Protein AF-A0A811RMN5-F1 (afdb_monomer_lite)

Radius of gyration: 20.9 Å; chains: 1; bounding box: 52×37×65 Å

Structure (mmCIF, N/CA/C/O backbone):
data_AF-A0A811RMN5-F1
#
_entry.id   AF-A0A811RMN5-F1
#
loop_
_atom_site.group_PDB
_atom_site.id
_atom_site.type_symbol
_atom_site.label_atom_id
_atom_site.label_alt_id
_atom_site.label_comp_id
_atom_site.label_asym_id
_atom_site.label_entity_id
_atom_site.label_seq_id
_atom_site.pdbx_PDB_ins_code
_atom_site.Cartn_x
_atom_site.Cartn_y
_atom_site.Cartn_z
_atom_site.occupancy
_atom_site.B_iso_or_equiv
_atom_site.auth_seq_id
_atom_site.auth_comp_id
_atom_site.auth_asym_id
_atom_site.auth_atom_id
_atom_site.pdbx_PDB_model_num
ATOM 1 N N . MET A 1 1 ? 1.182 11.505 -13.187 1.00 44.19 1 MET A N 1
ATOM 2 C CA . MET A 1 1 ? 0.156 12.149 -12.333 1.00 44.19 1 MET A CA 1
ATOM 3 C C . MET A 1 1 ? -0.567 11.062 -11.560 1.00 44.19 1 MET A C 1
ATOM 5 O O . MET A 1 1 ? -1.198 10.222 -12.184 1.00 44.19 1 MET A O 1
ATOM 9 N N . VAL A 1 2 ? -0.453 11.027 -10.230 1.00 55.88 2 VAL A N 1
ATOM 10 C CA . VAL A 1 2 ? -1.200 10.049 -9.422 1.00 55.88 2 VAL A CA 1
ATOM 11 C C . VAL A 1 2 ? -2.627 10.561 -9.260 1.00 55.88 2 VAL A C 1
ATOM 13 O O . VAL A 1 2 ? -2.905 11.341 -8.349 1.00 55.88 2 VAL A O 1
ATOM 16 N N . ALA A 1 3 ? -3.512 10.153 -10.167 1.00 63.38 3 ALA A N 1
ATOM 17 C CA . ALA A 1 3 ? -4.933 10.449 -10.067 1.00 63.38 3 ALA A CA 1
ATOM 18 C C . ALA A 1 3 ? -5.522 9.758 -8.826 1.00 63.38 3 ALA A C 1
ATOM 20 O O . ALA A 1 3 ? -5.304 8.564 -8.609 1.00 63.38 3 ALA A O 1
ATOM 21 N N . ASN A 1 4 ? -6.273 10.507 -8.015 1.00 73.88 4 ASN A N 1
ATOM 22 C CA . ASN A 1 4 ? -7.037 9.940 -6.897 1.00 73.88 4 ASN A CA 1
ATOM 23 C C . ASN A 1 4 ? -8.258 9.147 -7.384 1.00 73.88 4 ASN A C 1
ATOM 25 O O . ASN A 1 4 ? -8.820 8.368 -6.623 1.00 73.88 4 ASN A O 1
ATOM 29 N N . THR A 1 5 ? -8.608 9.288 -8.665 1.00 85.25 5 THR A N 1
ATOM 30 C CA . THR A 1 5 ? -9.751 8.633 -9.295 1.00 85.25 5 THR A CA 1
ATOM 31 C C . THR A 1 5 ? -9.283 7.696 -10.403 1.00 85.25 5 THR A C 1
ATOM 33 O O . THR A 1 5 ? -8.525 8.093 -11.289 1.00 85.25 5 THR A O 1
ATOM 36 N N . LYS A 1 6 ? -9.760 6.451 -10.383 1.00 90.06 6 LYS A N 1
ATOM 37 C CA . LYS A 1 6 ? -9.547 5.435 -11.427 1.00 90.06 6 LYS A CA 1
ATOM 38 C C . LYS A 1 6 ? -10.886 4.809 -11.818 1.00 90.06 6 LYS A C 1
ATOM 40 O O . LYS A 1 6 ? -11.880 4.965 -11.118 1.00 90.06 6 LYS A O 1
ATOM 45 N N . ARG A 1 7 ? -10.952 4.113 -12.955 1.00 92.75 7 ARG A N 1
ATOM 46 C CA . ARG A 1 7 ? -12.179 3.423 -13.396 1.00 92.75 7 ARG A CA 1
ATOM 47 C C . ARG A 1 7 ? -12.206 1.989 -12.875 1.00 92.75 7 ARG A C 1
ATOM 49 O O . ARG A 1 7 ? -11.187 1.310 -12.921 1.00 92.75 7 ARG A O 1
ATOM 56 N N . CYS A 1 8 ? -13.377 1.515 -12.451 1.00 94.06 8 CYS A N 1
ATOM 57 C CA . CYS A 1 8 ? -13.587 0.103 -12.130 1.00 94.06 8 CYS A CA 1
ATOM 58 C C . CYS A 1 8 ? -13.235 -0.782 -13.344 1.00 94.06 8 CYS A C 1
ATOM 60 O O . CYS A 1 8 ? -13.737 -0.498 -14.439 1.00 94.06 8 CYS A O 1
ATOM 62 N N . PRO A 1 9 ? -12.461 -1.870 -13.181 1.00 94.44 9 PRO A N 1
ATOM 63 C CA . PRO A 1 9 ? -12.125 -2.761 -14.293 1.00 94.44 9 PRO A CA 1
ATOM 64 C C . PRO A 1 9 ? -13.352 -3.483 -14.872 1.00 94.44 9 PRO A C 1
ATOM 66 O O . PRO A 1 9 ? -13.395 -3.736 -16.072 1.00 94.44 9 PRO A O 1
ATOM 69 N N . LYS A 1 10 ? -14.387 -3.734 -14.053 1.00 95.25 10 LYS A N 1
ATOM 70 C CA . LYS A 1 10 ? -15.620 -4.426 -14.469 1.00 95.25 10 LYS A CA 1
ATOM 71 C C . LYS A 1 10 ? -16.660 -3.497 -15.107 1.00 95.25 10 LYS A C 1
ATOM 73 O O . LYS A 1 10 ? -17.127 -3.767 -16.204 1.00 95.25 10 LYS A O 1
ATOM 78 N N . CYS A 1 11 ? -17.044 -2.410 -14.430 1.00 95.94 11 CYS A N 1
ATOM 79 C CA . CYS A 1 11 ? -18.160 -1.550 -14.867 1.00 95.94 11 CYS A CA 1
ATOM 80 C C . CYS A 1 11 ? -17.744 -0.158 -15.368 1.00 95.94 11 CYS A C 1
ATOM 82 O O . CYS A 1 11 ? -18.603 0.653 -15.698 1.00 95.94 11 CYS A O 1
ATOM 84 N N . ARG A 1 12 ? -16.441 0.158 -15.383 1.00 94.88 12 ARG A N 1
ATOM 85 C CA . ARG A 1 12 ? -15.859 1.439 -15.843 1.00 94.88 12 ARG A CA 1
ATOM 86 C C . ARG A 1 12 ? -16.308 2.709 -15.101 1.00 94.88 12 ARG A C 1
ATOM 88 O O . ARG A 1 12 ? -15.838 3.800 -15.450 1.00 94.88 12 ARG A O 1
ATOM 95 N N . ARG A 1 13 ? -17.140 2.588 -14.058 1.00 93.94 13 ARG A N 1
ATOM 96 C CA . ARG A 1 13 ? -17.531 3.694 -13.167 1.00 93.94 13 ARG A CA 1
ATOM 97 C C . ARG A 1 13 ? -16.284 4.308 -12.507 1.00 93.94 13 ARG A C 1
ATOM 99 O O . ARG A 1 13 ? -15.399 3.544 -12.112 1.00 93.94 13 ARG A O 1
ATOM 106 N N . PRO A 1 14 ? -16.185 5.646 -12.396 1.00 92.38 14 PRO A N 1
ATOM 107 C CA . PRO A 1 14 ? -15.109 6.282 -11.644 1.00 92.38 14 PRO A CA 1
ATOM 108 C C . PRO A 1 14 ? -15.198 5.917 -10.155 1.00 92.38 14 PRO A C 1
ATOM 110 O O . PRO A 1 14 ? -16.284 5.899 -9.576 1.00 92.38 14 PRO A O 1
ATOM 113 N N . ILE A 1 15 ? -14.049 5.612 -9.561 1.00 91.44 15 ILE A N 1
ATOM 114 C CA . ILE A 1 15 ? -13.845 5.265 -8.155 1.00 91.44 15 ILE A CA 1
ATOM 115 C C . ILE A 1 15 ? -12.710 6.141 -7.638 1.00 91.44 15 ILE A C 1
ATOM 117 O O . ILE A 1 15 ? -11.639 6.176 -8.244 1.00 91.44 15 ILE A O 1
ATOM 121 N N . GLU A 1 16 ? -12.942 6.821 -6.522 1.00 89.56 16 GLU A N 1
ATOM 122 C CA . GLU A 1 16 ? -11.918 7.558 -5.788 1.00 89.56 16 GLU A CA 1
ATOM 123 C C . GLU A 1 16 ? -11.284 6.670 -4.708 1.00 89.56 16 GLU A C 1
ATOM 125 O O . GLU A 1 16 ? -11.980 5.889 -4.050 1.00 89.56 16 GLU A O 1
ATOM 130 N N . LYS A 1 17 ? -9.963 6.764 -4.522 1.00 85.50 17 LYS A N 1
ATOM 131 C CA . LYS A 1 17 ? -9.272 6.058 -3.437 1.00 85.50 17 LYS A CA 1
ATOM 132 C C . LYS A 1 17 ? -9.417 6.835 -2.128 1.00 85.50 17 LYS A C 1
ATOM 134 O O . LYS A 1 17 ? -8.599 7.697 -1.827 1.00 85.50 17 LYS A O 1
ATOM 139 N N . ASN A 1 18 ? -10.418 6.462 -1.336 1.00 82.00 18 ASN A N 1
ATOM 140 C CA . ASN A 1 18 ? -10.678 7.045 -0.010 1.00 82.00 18 ASN A CA 1
ATOM 141 C C . ASN A 1 18 ? -10.101 6.215 1.149 1.00 82.00 18 ASN A C 1
ATOM 143 O O . ASN A 1 18 ? -10.199 6.603 2.314 1.00 82.00 18 ASN A O 1
ATOM 147 N N . HIS A 1 19 ? -9.498 5.076 0.817 1.00 83.19 19 HIS A N 1
ATOM 148 C CA . HIS A 1 19 ? -8.985 4.085 1.752 1.00 83.19 19 HIS A CA 1
ATOM 149 C C . HIS A 1 19 ? -7.465 3.979 1.688 1.00 83.19 19 HIS A C 1
ATOM 151 O O . HIS A 1 19 ? -6.837 4.297 0.670 1.00 83.19 19 HIS A O 1
ATOM 157 N N . GLY A 1 20 ? -6.866 3.546 2.794 1.00 84.50 20 GLY A N 1
ATOM 158 C CA . GLY A 1 20 ? -5.432 3.313 2.876 1.00 84.50 20 GLY A CA 1
ATOM 159 C C . GLY A 1 20 ? -5.037 2.026 2.152 1.00 84.50 20 GLY A C 1
ATOM 160 O O . GLY A 1 20 ? -4.028 2.009 1.431 1.00 84.50 20 GLY A O 1
ATOM 161 N N . CYS A 1 21 ? -5.835 0.970 2.307 1.00 89.81 21 CYS A N 1
ATOM 162 C CA . CYS A 1 21 ? -5.626 -0.336 1.690 1.00 89.81 21 CYS A CA 1
ATOM 163 C C . CYS A 1 21 ? -5.698 -0.263 0.152 1.00 89.81 21 CYS A C 1
ATOM 165 O O . CYS A 1 21 ? -6.365 0.599 -0.428 1.00 89.81 21 CYS A O 1
ATOM 167 N N . ASN A 1 22 ? -4.973 -1.148 -0.539 1.00 91.06 22 ASN A N 1
ATOM 168 C CA . ASN A 1 22 ? -5.111 -1.298 -1.990 1.00 91.06 22 ASN A CA 1
ATOM 169 C C . ASN A 1 22 ? -6.255 -2.249 -2.391 1.00 91.06 22 ASN A C 1
ATOM 171 O O . ASN A 1 22 ? -6.585 -2.300 -3.577 1.00 91.06 22 ASN A O 1
ATOM 175 N N . HIS A 1 23 ? -6.882 -2.948 -1.440 1.00 92.06 23 HIS A N 1
ATOM 176 C CA . HIS A 1 23 ? -8.125 -3.698 -1.644 1.00 92.06 23 HIS A CA 1
ATOM 177 C C . HIS A 1 23 ? -9.290 -2.728 -1.824 1.00 92.06 23 HIS A C 1
ATOM 179 O O . HIS A 1 23 ? -9.664 -2.006 -0.903 1.00 92.06 23 HIS A O 1
ATOM 185 N N . MET A 1 24 ? -9.859 -2.690 -3.025 1.00 92.12 24 MET A N 1
ATOM 186 C CA . MET A 1 24 ? -10.957 -1.789 -3.359 1.00 92.12 24 MET A CA 1
ATOM 187 C C . MET A 1 24 ? -12.194 -2.580 -3.756 1.00 92.12 24 MET A C 1
ATOM 189 O O . MET A 1 24 ? -12.120 -3.481 -4.589 1.00 92.12 24 MET A O 1
ATOM 193 N N . THR A 1 25 ? -13.349 -2.175 -3.235 1.00 92.38 25 THR A N 1
ATOM 194 C CA . THR A 1 25 ? -14.653 -2.729 -3.612 1.00 92.38 25 THR A CA 1
ATOM 195 C C . THR A 1 25 ? -15.449 -1.680 -4.375 1.00 92.38 25 THR A C 1
ATOM 197 O O . THR A 1 25 ? -15.706 -0.584 -3.881 1.00 92.38 25 THR A O 1
ATOM 200 N N . CYS A 1 26 ? -15.858 -1.996 -5.604 1.00 93.75 26 CYS A N 1
ATOM 201 C CA . CYS A 1 26 ? -16.727 -1.117 -6.378 1.00 93.75 26 CYS A CA 1
ATOM 202 C C . CYS A 1 26 ? -18.110 -1.017 -5.721 1.00 93.75 26 CYS A C 1
ATOM 204 O O . CYS A 1 26 ? -18.700 -2.028 -5.348 1.00 93.75 26 CYS A O 1
ATOM 206 N N . GLY A 1 27 ? -18.680 0.188 -5.670 1.00 91.19 27 GLY A N 1
ATOM 207 C CA . GLY A 1 27 ? -20.022 0.405 -5.130 1.00 91.19 27 GLY A CA 1
ATOM 208 C C . GLY A 1 27 ? -21.121 -0.398 -5.843 1.00 91.19 27 GLY A C 1
ATOM 209 O O . GLY A 1 27 ? -20.958 -0.866 -6.980 1.00 91.19 27 GLY A O 1
ATOM 210 N N . ALA A 1 28 ? -22.264 -0.545 -5.167 1.00 91.00 28 ALA A N 1
ATOM 211 C CA . ALA A 1 28 ? -23.450 -1.181 -5.731 1.00 91.00 28 ALA A CA 1
ATOM 212 C C . ALA A 1 28 ? -23.906 -0.470 -7.028 1.00 91.00 28 ALA A C 1
ATOM 214 O O . ALA A 1 28 ? -23.754 0.751 -7.152 1.00 91.00 28 ALA A O 1
ATOM 215 N N . PRO A 1 29 ? -24.437 -1.216 -8.014 1.00 94.56 29 PRO A N 1
ATOM 216 C CA . PRO A 1 29 ? -24.717 -2.660 -7.993 1.00 94.56 29 PRO A CA 1
ATOM 217 C C . PRO A 1 29 ? -23.515 -3.566 -8.343 1.00 94.56 29 PRO A C 1
ATOM 219 O O . PRO A 1 29 ? -23.651 -4.781 -8.318 1.00 94.56 29 PRO A O 1
ATOM 222 N N . CYS A 1 30 ? -22.337 -3.016 -8.661 1.00 95.19 30 CYS A N 1
ATOM 223 C CA . CYS A 1 30 ? -21.219 -3.787 -9.222 1.00 95.19 30 CYS A CA 1
ATOM 224 C C . CYS A 1 30 ? -20.540 -4.731 -8.214 1.00 95.19 30 CYS A C 1
ATOM 226 O O . CYS A 1 30 ? -20.282 -5.886 -8.554 1.00 95.19 30 CYS A O 1
ATOM 228 N N . ARG A 1 31 ? -20.221 -4.238 -7.005 1.00 93.62 31 ARG A N 1
ATOM 229 C CA . ARG A 1 31 ? -19.582 -4.991 -5.898 1.00 93.62 31 ARG A CA 1
ATOM 230 C C . ARG A 1 31 ? -18.282 -5.734 -6.246 1.00 93.62 31 ARG A C 1
ATOM 232 O O . ARG A 1 31 ? -17.827 -6.573 -5.479 1.00 93.62 31 ARG A O 1
ATOM 239 N N . HIS A 1 32 ? -17.666 -5.443 -7.391 1.00 94.62 32 HIS A N 1
ATOM 240 C CA . HIS A 1 32 ? -16.424 -6.089 -7.802 1.00 94.62 32 HIS A CA 1
ATOM 241 C C . HIS A 1 32 ? -15.255 -5.630 -6.932 1.00 94.62 32 HIS A C 1
ATOM 243 O O . HIS A 1 32 ? -15.038 -4.424 -6.794 1.00 94.62 32 HIS A O 1
ATOM 249 N N . GLN A 1 33 ? -14.512 -6.590 -6.389 1.00 93.81 33 GLN A N 1
ATOM 250 C CA . GLN A 1 33 ? -13.332 -6.351 -5.569 1.00 93.81 33 GLN A CA 1
ATOM 251 C C . GLN A 1 33 ? -12.062 -6.516 -6.402 1.00 93.81 33 GLN A C 1
ATOM 253 O O . GLN A 1 33 ? -11.917 -7.512 -7.115 1.00 93.81 33 GLN A O 1
ATOM 258 N N . PHE A 1 34 ? -11.154 -5.549 -6.322 1.00 93.00 34 PHE A N 1
ATOM 259 C CA . PHE A 1 34 ? -9.945 -5.506 -7.138 1.00 93.00 34 PHE A CA 1
ATOM 260 C C . PHE A 1 34 ? -8.803 -4.774 -6.427 1.00 93.00 34 PHE A C 1
ATOM 262 O O . PHE A 1 34 ? -9.019 -4.027 -5.471 1.00 93.00 34 PHE A O 1
ATOM 269 N N . CYS A 1 35 ? -7.581 -4.962 -6.919 1.00 91.38 35 CYS A N 1
ATOM 270 C CA . CYS A 1 35 ? -6.412 -4.234 -6.436 1.00 91.38 35 CYS A CA 1
ATOM 271 C C . CYS A 1 35 ? -6.282 -2.856 -7.107 1.00 91.38 35 CYS A C 1
ATOM 273 O O . CYS A 1 35 ? -6.272 -2.744 -8.332 1.00 91.38 35 CYS A O 1
ATOM 275 N N . TRP A 1 36 ? -6.104 -1.789 -6.326 1.00 91.00 36 TRP A N 1
ATOM 276 C CA . TRP A 1 36 ? -5.965 -0.416 -6.833 1.00 91.00 36 TRP A CA 1
ATOM 277 C C . TRP A 1 36 ? -4.744 -0.192 -7.745 1.00 91.00 36 TRP A C 1
ATOM 279 O O . TRP A 1 36 ? -4.716 0.763 -8.534 1.00 91.00 36 TRP A O 1
ATOM 289 N N . LEU A 1 37 ? -3.713 -1.030 -7.620 1.00 88.19 37 LEU A N 1
ATOM 290 C CA . LEU A 1 37 ? -2.472 -0.899 -8.381 1.00 88.19 37 LEU A CA 1
ATOM 291 C C . LEU A 1 37 ? -2.543 -1.625 -9.727 1.00 88.19 37 LEU A C 1
ATOM 293 O O . LEU A 1 37 ? -2.317 -0.985 -10.750 1.00 88.19 37 LEU A O 1
ATOM 297 N N . CYS A 1 38 ? -2.863 -2.923 -9.737 1.00 87.75 38 CYS A N 1
ATOM 298 C CA . CYS A 1 38 ? -2.862 -3.735 -10.961 1.00 87.75 38 CYS A CA 1
ATOM 299 C C . CYS A 1 38 ? -4.243 -3.939 -11.599 1.00 87.75 38 CYS A C 1
ATOM 301 O O . CYS A 1 38 ? -4.307 -4.368 -12.742 1.00 87.75 38 CYS A O 1
ATOM 303 N N . PHE A 1 39 ? -5.331 -3.601 -10.901 1.00 90.75 39 PHE A N 1
ATOM 304 C CA . PHE A 1 39 ? -6.720 -3.841 -11.315 1.00 90.75 39 PHE A CA 1
ATOM 305 C C . PHE A 1 39 ? -7.156 -5.307 -11.411 1.00 90.75 39 PHE A C 1
ATOM 307 O O . PHE A 1 39 ? -8.284 -5.568 -11.836 1.00 90.75 39 PHE A O 1
ATOM 314 N N . ASP A 1 40 ? -6.325 -6.247 -10.965 1.00 91.25 40 ASP A N 1
ATOM 315 C CA . ASP A 1 40 ? -6.704 -7.656 -10.918 1.00 91.25 40 ASP A CA 1
ATOM 316 C C . ASP A 1 40 ? -7.777 -7.915 -9.846 1.00 91.25 40 ASP A C 1
ATOM 318 O O . ASP A 1 40 ? -7.818 -7.203 -8.830 1.00 91.25 40 ASP A O 1
ATOM 322 N N . PRO A 1 41 ? -8.633 -8.939 -10.038 1.00 92.56 41 PRO A N 1
ATOM 323 C CA . PRO A 1 41 ? -9.599 -9.374 -9.033 1.00 92.56 41 PRO A CA 1
ATOM 324 C C . PRO A 1 41 ? -8.933 -9.719 -7.696 1.00 92.56 41 PRO A C 1
ATOM 326 O O . PRO A 1 41 ? -7.875 -10.346 -7.669 1.00 92.56 41 PRO A O 1
ATOM 329 N N . TRP A 1 42 ? -9.575 -9.352 -6.582 1.00 90.31 42 TRP A N 1
ATOM 330 C CA . TRP A 1 42 ? -8.978 -9.519 -5.250 1.00 90.31 42 TRP A C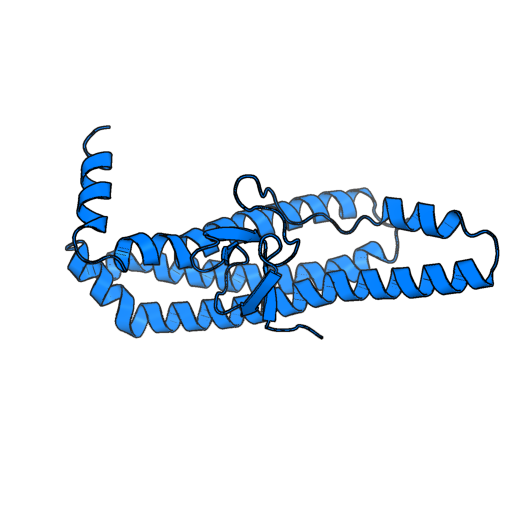A 1
ATOM 331 C C . TRP A 1 42 ? -8.969 -10.967 -4.725 1.00 90.31 42 TRP A C 1
ATOM 333 O O . TRP A 1 42 ? -8.033 -11.351 -4.034 1.00 90.31 42 TRP A O 1
ATOM 343 N N . ASP A 1 43 ? -9.965 -11.780 -5.091 1.00 85.00 43 ASP A N 1
ATOM 344 C CA . ASP A 1 43 ? -10.240 -13.120 -4.527 1.00 85.00 43 ASP A CA 1
ATOM 345 C C . ASP A 1 43 ? -9.032 -14.085 -4.550 1.00 85.00 43 ASP A C 1
ATOM 347 O O . ASP A 1 43 ? -8.848 -14.900 -3.656 1.00 85.00 43 ASP A O 1
ATOM 351 N N . ASN A 1 44 ? -8.147 -13.941 -5.543 1.00 81.25 44 ASN A N 1
ATOM 352 C CA . ASN A 1 44 ? -6.906 -14.714 -5.671 1.00 81.25 44 ASN A CA 1
ATOM 353 C C . ASN A 1 44 ? -5.668 -13.819 -5.832 1.00 81.25 44 ASN A C 1
ATOM 355 O O . ASN A 1 44 ? -4.656 -14.227 -6.410 1.00 81.25 44 ASN A O 1
ATOM 359 N N . HIS A 1 45 ? -5.739 -12.578 -5.349 1.00 83.38 45 HIS A N 1
ATOM 360 C CA . HIS A 1 45 ? -4.651 -11.627 -5.496 1.00 83.38 45 HIS A CA 1
ATOM 361 C C . HIS A 1 45 ? -3.482 -12.000 -4.577 1.00 83.38 45 HIS A C 1
ATOM 363 O O . HIS A 1 45 ? -3.516 -11.795 -3.367 1.00 83.38 45 HIS A O 1
ATOM 369 N N . ARG A 1 46 ? -2.415 -12.557 -5.160 1.00 76.44 46 ARG A N 1
ATOM 370 C CA . ARG A 1 46 ? -1.192 -12.932 -4.422 1.00 76.44 46 ARG A CA 1
ATOM 371 C C . ARG A 1 46 ? -0.177 -11.793 -4.302 1.00 76.44 46 ARG A C 1
ATOM 373 O O . ARG A 1 46 ? 0.818 -11.945 -3.602 1.00 76.44 46 ARG A O 1
ATOM 380 N N . GLY A 1 47 ? -0.437 -10.671 -4.964 1.00 76.75 47 GLY A N 1
ATOM 381 C CA . GLY A 1 47 ? 0.449 -9.519 -5.060 1.00 76.75 47 GLY A CA 1
ATOM 382 C C . GLY A 1 47 ? 0.335 -8.874 -6.437 1.00 76.75 47 GLY A C 1
ATOM 383 O O . GLY A 1 47 ? -0.165 -9.476 -7.387 1.00 76.75 47 GLY A O 1
ATOM 384 N N . CYS A 1 48 ? 0.777 -7.626 -6.551 1.00 80.50 48 CYS A N 1
ATOM 385 C CA . CYS A 1 48 ? 0.837 -6.951 -7.842 1.00 80.50 48 CYS A CA 1
ATOM 386 C C . CYS A 1 48 ? 1.998 -7.502 -8.662 1.00 80.50 48 CYS A C 1
ATOM 388 O O . CYS A 1 48 ? 3.097 -7.648 -8.127 1.00 80.50 48 CYS A O 1
ATOM 390 N N . THR A 1 49 ? 1.772 -7.730 -9.958 1.00 69.19 49 THR A N 1
ATOM 391 C CA . THR A 1 49 ? 2.809 -8.197 -10.883 1.00 69.19 49 THR A CA 1
ATOM 392 C C . THR A 1 49 ? 4.072 -7.349 -10.752 1.00 69.19 49 THR A C 1
ATOM 394 O O . THR A 1 49 ? 4.016 -6.110 -10.776 1.00 69.19 49 THR A O 1
ATOM 397 N N . ARG A 1 50 ? 5.201 -8.050 -10.609 1.00 73.62 50 ARG A N 1
ATOM 398 C CA . ARG A 1 50 ? 6.558 -7.508 -10.686 1.00 73.62 50 ARG A CA 1
ATOM 399 C C . ARG A 1 50 ? 6.709 -6.678 -11.962 1.00 73.62 50 ARG A C 1
ATOM 401 O O . ARG A 1 50 ? 6.129 -7.000 -12.998 1.00 73.62 50 ARG A O 1
ATOM 408 N N . TYR A 1 51 ? 7.533 -5.635 -11.911 1.00 76.06 51 TYR A N 1
ATOM 409 C CA . TYR A 1 51 ? 8.011 -5.016 -13.143 1.00 76.06 51 TYR A CA 1
ATOM 410 C C . TYR A 1 51 ? 8.877 -6.020 -13.916 1.00 76.06 51 TYR A C 1
ATOM 412 O O . TYR A 1 51 ? 9.962 -6.387 -13.459 1.00 76.06 51 TYR A O 1
ATOM 420 N N . ASP A 1 52 ? 8.402 -6.479 -15.072 1.00 74.88 52 ASP A N 1
ATOM 421 C CA . ASP A 1 52 ? 9.128 -7.454 -15.883 1.00 74.88 52 ASP A CA 1
ATOM 422 C C . ASP A 1 52 ? 10.283 -6.791 -16.649 1.00 74.88 52 ASP A C 1
ATOM 424 O O . ASP A 1 52 ? 10.151 -6.332 -17.787 1.00 74.88 52 ASP A O 1
ATOM 428 N N . TYR A 1 53 ? 11.440 -6.724 -15.989 1.00 73.25 53 TYR A N 1
ATOM 429 C CA . TYR A 1 53 ? 12.675 -6.232 -16.596 1.00 73.25 53 TYR A CA 1
ATOM 430 C C . TYR A 1 53 ? 13.163 -7.133 -17.736 1.00 73.25 53 TYR A C 1
ATOM 432 O O . TYR A 1 53 ? 13.732 -6.620 -18.696 1.00 73.25 53 TYR A O 1
ATOM 440 N N . ARG A 1 54 ? 12.934 -8.454 -17.658 1.00 69.69 54 ARG A N 1
ATOM 441 C CA . ARG A 1 54 ? 13.482 -9.431 -18.614 1.00 69.69 54 ARG A CA 1
ATOM 442 C C . ARG A 1 54 ? 12.751 -9.356 -19.949 1.00 69.69 54 ARG A C 1
ATOM 444 O O . ARG A 1 54 ? 13.390 -9.221 -20.988 1.00 69.69 54 ARG A O 1
ATOM 451 N N . GLN A 1 55 ? 11.418 -9.368 -19.922 1.00 70.00 55 GLN A N 1
ATOM 452 C CA . GLN A 1 55 ? 10.605 -9.215 -21.129 1.00 70.00 55 GLN A CA 1
ATOM 453 C C . GLN A 1 55 ? 10.900 -7.884 -21.826 1.00 70.00 55 GLN A C 1
ATOM 455 O O . GLN A 1 55 ? 10.975 -7.815 -23.050 1.00 70.00 55 GLN A O 1
ATOM 460 N N . ARG A 1 56 ? 11.115 -6.813 -21.057 1.00 68.50 56 ARG A N 1
ATOM 461 C CA . ARG A 1 56 ? 11.350 -5.487 -21.627 1.00 68.50 56 ARG A CA 1
ATOM 462 C C . ARG A 1 56 ? 12.738 -5.340 -22.257 1.00 68.50 56 ARG A C 1
ATOM 464 O O . ARG A 1 56 ? 12.820 -4.762 -23.334 1.00 68.50 56 ARG A O 1
ATOM 471 N N . GLN A 1 57 ? 13.776 -5.945 -21.672 1.00 69.69 57 GLN A N 1
ATOM 472 C CA . GLN A 1 57 ? 15.104 -6.055 -22.299 1.00 69.69 57 GLN A CA 1
ATOM 473 C C . GLN A 1 57 ? 15.057 -6.828 -23.627 1.00 69.69 57 GLN A C 1
ATOM 475 O O . GLN A 1 57 ? 15.691 -6.430 -24.600 1.00 69.69 57 GLN A O 1
ATOM 480 N N . GLN A 1 58 ? 14.265 -7.903 -23.705 1.00 68.00 58 GLN A N 1
ATOM 481 C CA . GLN A 1 58 ? 14.085 -8.661 -24.951 1.00 68.00 58 GLN A CA 1
ATOM 482 C C . GLN A 1 58 ? 13.381 -7.834 -26.039 1.00 68.00 58 GLN A C 1
ATOM 484 O O . GLN A 1 58 ? 13.777 -7.875 -27.200 1.00 68.00 58 GLN A O 1
ATOM 489 N N . VAL A 1 59 ? 12.365 -7.044 -25.671 1.00 67.50 59 VAL A N 1
ATOM 490 C CA . VAL A 1 59 ? 11.658 -6.143 -26.602 1.00 67.50 59 VAL A CA 1
ATOM 491 C C . VAL A 1 59 ? 12.556 -4.996 -27.088 1.00 67.50 59 VAL A C 1
ATOM 493 O O . VAL A 1 59 ? 12.440 -4.570 -28.241 1.00 67.50 59 VAL A O 1
ATOM 496 N N . GLU A 1 60 ? 13.453 -4.499 -26.233 1.00 64.94 60 GLU A N 1
ATOM 497 C CA . GLU A 1 60 ? 14.469 -3.499 -26.591 1.00 64.94 60 GLU A CA 1
ATOM 498 C C . GLU A 1 60 ? 15.479 -4.056 -27.607 1.00 64.94 60 GLU A C 1
ATOM 500 O O . GLU A 1 60 ? 15.773 -3.385 -28.593 1.00 64.94 60 GLU A O 1
ATOM 505 N N . ALA A 1 61 ? 15.940 -5.298 -27.424 1.00 68.12 61 ALA A N 1
ATOM 506 C CA . ALA A 1 61 ? 16.873 -5.964 -28.338 1.00 68.12 61 ALA A CA 1
ATOM 507 C C . ALA A 1 61 ? 16.263 -6.324 -29.711 1.00 68.12 61 ALA A C 1
ATOM 509 O O . ALA A 1 61 ? 16.996 -6.573 -30.662 1.00 68.12 61 ALA A O 1
ATOM 510 N N . ALA A 1 62 ? 14.931 -6.343 -29.826 1.00 73.50 62 ALA A N 1
ATOM 511 C CA . ALA A 1 62 ? 14.195 -6.716 -31.037 1.00 73.50 62 ALA A CA 1
ATOM 512 C C . ALA A 1 62 ? 13.793 -5.517 -31.927 1.00 73.50 62 ALA A C 1
ATOM 514 O O . ALA A 1 62 ? 12.800 -5.597 -32.657 1.00 73.50 62 ALA A O 1
ATOM 515 N N . ALA A 1 63 ? 14.450 -4.359 -31.801 1.00 76.19 63 ALA A N 1
ATOM 516 C CA . ALA A 1 63 ? 14.166 -3.182 -32.631 1.00 76.19 63 ALA A CA 1
ATOM 517 C C . ALA A 1 63 ? 14.705 -3.360 -34.060 1.00 76.19 63 ALA A C 1
ATOM 519 O O . ALA A 1 63 ? 15.816 -3.856 -34.235 1.00 76.19 63 ALA A O 1
ATOM 520 N N . ALA A 1 64 ? 13.918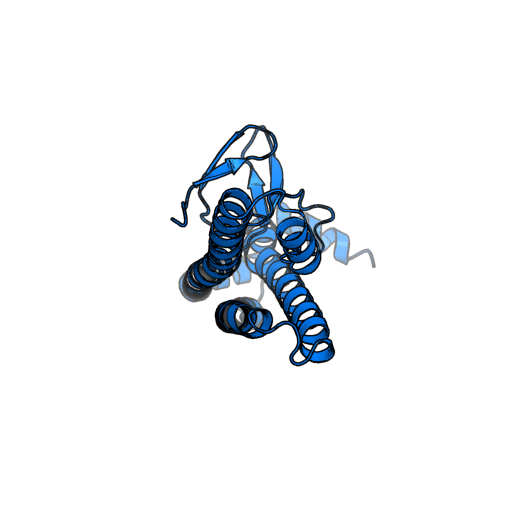 -2.970 -35.069 1.00 74.69 64 ALA A N 1
ATOM 521 C CA . ALA A 1 64 ? 14.297 -3.141 -36.473 1.00 74.69 64 ALA A CA 1
ATOM 522 C C . ALA A 1 64 ? 15.266 -2.050 -36.963 1.00 74.69 64 ALA A C 1
ATOM 524 O O . ALA A 1 64 ? 16.106 -2.321 -37.820 1.00 74.69 64 ALA A O 1
ATOM 525 N N . ASP A 1 65 ? 15.168 -0.837 -36.405 1.00 88.69 65 ASP A N 1
ATOM 526 C CA . ASP A 1 65 ? 16.040 0.300 -36.711 1.00 88.69 65 ASP A CA 1
ATOM 527 C C . ASP A 1 65 ? 16.403 1.128 -35.458 1.00 88.69 65 ASP A C 1
ATOM 529 O O . ASP A 1 65 ? 15.848 0.945 -34.368 1.00 88.69 65 ASP A O 1
ATOM 533 N N . GLU A 1 66 ? 17.364 2.050 -35.601 1.00 85.19 66 GLU A N 1
ATOM 534 C CA . GLU A 1 66 ? 17.861 2.877 -34.493 1.00 85.19 66 GLU A CA 1
ATOM 535 C C . GLU A 1 66 ? 16.843 3.895 -33.955 1.00 85.19 66 GLU A C 1
ATOM 537 O O . GLU A 1 66 ? 16.921 4.304 -32.791 1.00 85.19 66 GLU A O 1
ATOM 542 N N . GLU A 1 67 ? 15.928 4.387 -34.790 1.00 88.62 67 GLU A N 1
ATOM 543 C CA . GLU A 1 67 ? 14.908 5.343 -34.360 1.00 88.62 67 GLU A CA 1
ATOM 544 C C . GLU A 1 67 ? 13.850 4.635 -33.510 1.00 88.62 67 GLU A C 1
ATOM 546 O O . GLU A 1 67 ? 13.481 5.106 -32.429 1.00 88.62 67 GLU A O 1
ATOM 551 N N . GLU A 1 68 ? 13.413 3.464 -33.956 1.00 86.50 68 GLU A N 1
ATOM 552 C CA . GLU A 1 68 ? 12.545 2.567 -33.223 1.00 86.50 68 GLU A CA 1
ATOM 553 C C . GLU A 1 68 ? 13.201 2.112 -31.915 1.00 86.50 68 GLU A C 1
ATOM 555 O O . GLU A 1 68 ? 12.552 2.164 -30.866 1.00 86.50 68 GLU A O 1
ATOM 560 N N . ALA A 1 69 ? 14.489 1.757 -31.935 1.00 83.81 69 ALA A N 1
ATOM 561 C CA . ALA A 1 69 ? 15.249 1.418 -30.733 1.00 83.81 69 ALA A CA 1
ATOM 562 C C . ALA A 1 69 ? 15.247 2.576 -29.721 1.00 83.81 69 ALA A C 1
ATOM 564 O O . ALA A 1 69 ? 14.884 2.381 -28.558 1.00 83.81 69 ALA A O 1
ATOM 565 N N . ARG A 1 70 ? 15.551 3.806 -30.167 1.00 85.69 70 ARG A N 1
ATOM 566 C CA . ARG A 1 70 ? 15.521 5.013 -29.320 1.00 85.69 70 ARG A CA 1
ATOM 567 C C . ARG A 1 70 ? 14.134 5.273 -28.733 1.00 85.69 70 ARG A C 1
ATOM 569 O O . ARG A 1 70 ? 14.009 5.517 -27.530 1.00 85.69 70 ARG A O 1
ATOM 576 N N . ARG A 1 71 ? 13.075 5.185 -29.547 1.00 86.94 71 ARG A N 1
ATOM 577 C CA . ARG A 1 71 ? 11.681 5.359 -29.094 1.00 86.94 71 ARG A CA 1
ATOM 578 C C . ARG A 1 71 ? 11.287 4.293 -28.065 1.00 86.94 71 ARG A C 1
ATOM 580 O O . ARG A 1 71 ? 10.690 4.626 -27.038 1.00 86.94 71 ARG A O 1
ATOM 587 N N . ARG A 1 72 ? 11.637 3.023 -28.306 1.00 83.94 72 ARG A N 1
ATOM 588 C CA . ARG A 1 72 ? 11.370 1.901 -27.389 1.00 83.94 72 ARG A CA 1
ATOM 589 C C . ARG A 1 72 ? 12.124 2.066 -26.066 1.00 83.94 72 ARG A C 1
ATOM 591 O O . ARG A 1 72 ? 11.499 1.945 -25.013 1.00 83.94 72 ARG A O 1
ATOM 598 N N . GLN A 1 73 ? 13.404 2.433 -26.102 1.00 83.31 73 GLN A N 1
ATOM 599 C CA . GLN A 1 73 ? 14.225 2.673 -24.910 1.00 83.31 73 GLN A CA 1
ATOM 600 C C . GLN A 1 73 ? 13.707 3.854 -24.071 1.00 83.31 73 GLN A C 1
ATOM 602 O O . GLN A 1 73 ? 13.632 3.767 -22.839 1.00 83.31 73 GLN A O 1
ATOM 607 N N . ALA A 1 74 ? 13.301 4.950 -24.722 1.00 85.62 74 ALA A N 1
ATOM 608 C CA . ALA A 1 74 ? 12.701 6.100 -24.047 1.00 85.62 74 ALA A CA 1
ATOM 609 C C . ALA A 1 74 ? 11.391 5.709 -23.342 1.00 85.62 74 ALA A C 1
ATOM 611 O O . ALA A 1 74 ? 11.204 6.009 -22.159 1.00 85.62 74 ALA A O 1
ATOM 612 N N . LYS A 1 75 ? 10.517 4.961 -24.031 1.00 87.31 75 LYS A N 1
ATOM 613 C CA . LYS A 1 75 ? 9.272 4.435 -23.454 1.00 87.31 75 LYS A CA 1
ATOM 614 C C . LYS A 1 75 ? 9.540 3.490 -22.282 1.00 87.31 75 LYS A C 1
ATOM 616 O O . LYS A 1 75 ? 8.893 3.608 -21.248 1.00 87.31 75 LYS A O 1
ATOM 621 N N . ALA A 1 76 ? 10.496 2.574 -22.409 1.00 83.94 76 ALA A N 1
ATOM 622 C CA . ALA A 1 76 ? 10.839 1.631 -21.351 1.00 83.94 76 ALA A CA 1
ATOM 623 C C . ALA A 1 76 ? 11.383 2.317 -20.095 1.00 83.94 76 ALA A C 1
ATOM 625 O O . ALA A 1 76 ? 10.977 1.983 -18.979 1.00 83.94 76 ALA A O 1
ATOM 626 N N . SER A 1 77 ? 12.234 3.326 -20.276 1.00 84.88 77 SER A N 1
ATOM 627 C CA . SER A 1 77 ? 12.745 4.143 -19.177 1.00 84.88 77 SER A CA 1
ATOM 628 C C . SER A 1 77 ? 11.633 4.910 -18.465 1.00 84.88 77 SER A C 1
ATOM 630 O O . SER A 1 77 ? 11.598 4.918 -17.232 1.00 84.88 77 SER A O 1
ATOM 632 N N . LEU A 1 78 ? 10.687 5.480 -19.218 1.00 88.94 78 LEU A N 1
ATOM 633 C CA . LEU A 1 78 ? 9.521 6.149 -18.648 1.00 88.94 78 LEU A CA 1
ATOM 634 C C . LEU A 1 78 ? 8.606 5.171 -17.898 1.00 88.94 78 LEU A C 1
ATOM 636 O O . LEU A 1 78 ? 8.247 5.435 -16.753 1.00 88.94 78 LEU A O 1
ATOM 640 N N . ASP A 1 79 ? 8.275 4.024 -18.495 1.00 88.06 79 ASP A N 1
ATOM 641 C CA . ASP A 1 79 ? 7.420 3.001 -17.880 1.00 88.06 79 ASP A CA 1
ATOM 642 C C . ASP A 1 79 ? 8.022 2.480 -16.564 1.00 88.06 79 ASP A C 1
ATOM 644 O O . ASP A 1 79 ? 7.309 2.290 -15.578 1.00 88.06 79 ASP A O 1
ATOM 648 N N . ARG A 1 80 ? 9.348 2.284 -16.522 1.00 88.75 80 ARG A N 1
ATOM 649 C CA . ARG A 1 80 ? 10.085 1.906 -15.305 1.00 88.75 80 ARG A CA 1
ATOM 650 C C . ARG A 1 80 ? 9.951 2.967 -14.222 1.00 88.75 80 ARG A C 1
ATOM 652 O O . ARG A 1 80 ? 9.613 2.642 -13.085 1.00 88.75 80 ARG A O 1
ATOM 659 N N . TYR A 1 81 ? 10.217 4.226 -14.565 1.00 90.88 81 TYR A N 1
ATOM 660 C CA . TYR A 1 81 ? 10.084 5.333 -13.624 1.00 90.88 81 TYR A CA 1
ATOM 661 C C . TYR A 1 81 ? 8.658 5.417 -13.070 1.00 90.88 81 TYR A C 1
ATOM 663 O O . TYR A 1 81 ? 8.478 5.460 -11.854 1.00 90.88 81 TYR A O 1
ATOM 671 N N . LEU A 1 82 ? 7.647 5.366 -13.944 1.00 91.12 82 LEU A N 1
ATOM 672 C CA . LEU A 1 82 ? 6.241 5.428 -13.550 1.00 91.12 82 LEU A CA 1
ATOM 673 C C . LEU A 1 82 ? 5.855 4.277 -12.619 1.00 91.12 82 LEU A C 1
ATOM 675 O O . LEU A 1 82 ? 5.243 4.529 -11.582 1.00 91.12 82 LEU A O 1
ATOM 679 N N . TYR A 1 83 ? 6.272 3.044 -12.921 1.00 90.50 83 TYR A N 1
ATOM 680 C CA . TYR A 1 83 ? 6.000 1.878 -12.079 1.00 90.50 83 TYR A CA 1
ATOM 681 C C . TYR A 1 83 ? 6.448 2.084 -10.623 1.00 90.50 83 TYR A C 1
ATOM 683 O O . TYR A 1 83 ? 5.680 1.810 -9.691 1.00 90.50 83 TYR A O 1
ATOM 691 N N . HIS A 1 84 ? 7.685 2.555 -10.426 1.00 92.31 84 HIS A N 1
ATOM 692 C CA . HIS A 1 84 ? 8.258 2.755 -9.090 1.00 92.31 84 HIS A CA 1
ATOM 693 C C . HIS A 1 84 ? 7.717 4.009 -8.423 1.00 92.31 84 HIS A C 1
ATOM 695 O O . HIS A 1 84 ? 7.380 3.975 -7.239 1.00 92.31 84 HIS A O 1
ATOM 701 N N . TYR A 1 85 ? 7.576 5.098 -9.178 1.00 93.31 85 TYR A N 1
ATOM 702 C CA . TYR A 1 85 ? 7.045 6.356 -8.671 1.00 93.31 85 TYR A CA 1
ATOM 703 C C . TYR A 1 85 ? 5.606 6.206 -8.169 1.00 93.31 85 TYR A C 1
ATOM 705 O O . TYR A 1 85 ? 5.287 6.679 -7.079 1.00 93.31 85 TYR A O 1
ATOM 713 N N . GLU A 1 86 ? 4.735 5.514 -8.908 1.00 91.62 86 GLU A N 1
ATOM 714 C CA . GLU A 1 86 ? 3.347 5.295 -8.492 1.00 91.62 86 GLU A CA 1
ATOM 715 C C . GLU A 1 86 ? 3.251 4.500 -7.189 1.00 91.62 86 GLU A C 1
ATOM 717 O O . GLU A 1 86 ? 2.440 4.837 -6.325 1.00 91.62 86 GLU A O 1
ATOM 722 N N . ARG A 1 87 ? 4.102 3.485 -7.005 1.00 93.19 87 ARG A N 1
ATOM 723 C CA . ARG A 1 87 ? 4.143 2.689 -5.770 1.00 93.19 87 ARG A CA 1
ATOM 724 C C . ARG A 1 87 ? 4.773 3.453 -4.611 1.00 93.19 87 ARG A C 1
ATOM 726 O O . ARG A 1 87 ? 4.278 3.365 -3.489 1.00 93.19 87 ARG A O 1
ATOM 733 N N . TRP A 1 88 ? 5.812 4.243 -4.867 1.00 95.31 88 TRP A N 1
ATOM 734 C CA . TRP A 1 88 ? 6.403 5.148 -3.880 1.00 95.31 88 TRP A CA 1
ATOM 735 C C . TRP A 1 88 ? 5.375 6.182 -3.396 1.00 95.31 88 TRP A C 1
ATOM 737 O O . TRP A 1 88 ? 5.140 6.326 -2.195 1.00 95.31 88 TRP A O 1
ATOM 747 N N . ALA A 1 89 ? 4.704 6.863 -4.327 1.00 93.94 89 ALA A N 1
ATOM 748 C CA . ALA A 1 89 ? 3.701 7.877 -4.019 1.00 93.94 89 ALA A CA 1
ATOM 749 C C . ALA A 1 89 ? 2.457 7.256 -3.370 1.00 93.94 89 ALA A C 1
ATOM 751 O O . ALA A 1 89 ? 1.919 7.807 -2.410 1.00 93.94 89 ALA A O 1
ATOM 752 N N . GLY A 1 90 ? 2.024 6.090 -3.859 1.00 92.81 90 GLY A N 1
ATOM 753 C CA . GLY A 1 90 ? 0.908 5.325 -3.312 1.00 92.81 90 GLY A CA 1
ATOM 754 C C . GLY A 1 90 ? 1.142 4.913 -1.862 1.00 92.81 90 GLY A C 1
ATOM 755 O O . GLY A 1 90 ? 0.289 5.181 -1.020 1.00 92.81 90 GLY A O 1
ATOM 756 N N . ASN A 1 91 ? 2.316 4.357 -1.543 1.00 94.81 91 ASN A N 1
ATOM 757 C CA . ASN A 1 91 ? 2.685 4.042 -0.161 1.00 94.81 91 ASN A CA 1
ATOM 758 C C . ASN A 1 91 ? 2.759 5.299 0.716 1.00 94.81 91 ASN A C 1
ATOM 760 O O . ASN A 1 91 ? 2.325 5.257 1.861 1.00 94.81 91 ASN A O 1
ATOM 764 N N . GLY A 1 92 ? 3.230 6.432 0.181 1.00 95.81 92 GLY A N 1
ATOM 765 C CA . GLY A 1 92 ? 3.206 7.715 0.891 1.00 95.81 92 GLY A CA 1
ATOM 766 C C . GLY A 1 92 ? 1.791 8.178 1.266 1.00 95.81 92 GLY A C 1
ATOM 767 O O . GLY A 1 92 ? 1.560 8.571 2.406 1.00 95.81 92 GLY A O 1
ATOM 768 N N . LYS A 1 93 ? 0.829 8.077 0.340 1.00 94.19 93 LYS A N 1
ATOM 769 C CA . LYS A 1 93 ? -0.584 8.395 0.614 1.00 94.19 93 LYS A CA 1
ATOM 770 C C . LYS A 1 93 ? -1.208 7.411 1.611 1.00 94.19 93 LYS A C 1
ATOM 772 O O . LYS A 1 93 ? -1.865 7.830 2.557 1.00 94.19 93 LYS A O 1
ATOM 777 N N . SER A 1 94 ? -0.972 6.111 1.429 1.00 95.00 94 SER A N 1
ATOM 778 C CA . SER A 1 94 ? -1.466 5.069 2.340 1.00 95.00 94 SER A CA 1
ATOM 779 C C . SER A 1 94 ? -0.882 5.192 3.750 1.00 95.00 94 SER A C 1
ATOM 781 O O . SER A 1 94 ? -1.591 4.915 4.709 1.00 95.00 94 SER A O 1
ATOM 783 N N . LEU A 1 95 ? 0.367 5.649 3.890 1.00 96.94 95 LEU A N 1
ATOM 784 C CA . LEU A 1 95 ? 0.982 5.992 5.175 1.00 96.94 95 LEU A CA 1
ATOM 785 C C . LEU A 1 95 ? 0.218 7.123 5.874 1.00 96.94 95 LEU A C 1
ATOM 787 O O . LEU A 1 95 ? -0.189 6.965 7.019 1.00 96.94 95 LEU A O 1
ATOM 791 N N . GLN A 1 96 ? -0.004 8.245 5.182 1.00 96.19 96 GLN A N 1
ATOM 792 C CA . GLN A 1 96 ? -0.743 9.382 5.747 1.00 96.19 96 GLN A CA 1
ATOM 793 C C . GLN A 1 96 ? -2.150 8.971 6.191 1.00 96.19 96 GLN A C 1
ATOM 795 O O . GLN A 1 96 ? -2.600 9.362 7.264 1.00 96.19 96 GLN A O 1
ATOM 800 N N . LYS A 1 97 ? -2.820 8.138 5.388 1.00 95.25 97 LYS A N 1
ATOM 801 C CA . LYS A 1 97 ? -4.142 7.608 5.719 1.00 95.25 97 LYS A CA 1
ATOM 802 C C . LYS A 1 97 ? -4.115 6.678 6.937 1.00 95.25 97 LYS A C 1
ATOM 804 O O . LYS A 1 97 ? -4.965 6.831 7.802 1.00 95.25 97 LYS A O 1
ATOM 809 N N . ALA A 1 98 ? -3.136 5.777 7.036 1.00 96.69 98 ALA A N 1
ATOM 810 C CA . ALA A 1 98 ? -3.000 4.875 8.181 1.00 96.69 98 ALA A CA 1
ATOM 811 C C . ALA A 1 98 ? -2.776 5.634 9.500 1.00 96.69 98 ALA A C 1
ATOM 813 O O . ALA A 1 98 ? -3.371 5.274 10.509 1.00 96.69 98 ALA A O 1
ATOM 814 N N . LEU A 1 99 ? -1.977 6.708 9.481 1.00 96.44 99 LEU A N 1
ATOM 815 C CA . LEU A 1 99 ? -1.783 7.574 10.649 1.00 96.44 99 LEU A CA 1
ATOM 816 C C . LEU A 1 99 ? -3.080 8.295 11.038 1.00 96.44 99 LEU A C 1
ATOM 818 O O . LEU A 1 99 ? -3.489 8.238 12.190 1.00 96.44 99 LEU A O 1
ATOM 822 N N . ALA A 1 100 ? -3.774 8.895 10.067 1.00 95.44 100 ALA A N 1
ATOM 823 C CA . ALA A 1 100 ? -5.049 9.564 10.325 1.00 95.44 100 ALA A CA 1
ATOM 824 C C . ALA A 1 100 ? -6.125 8.600 10.864 1.00 95.44 100 ALA A C 1
ATOM 826 O O . ALA A 1 100 ? -6.918 8.974 11.727 1.00 95.44 100 ALA A O 1
ATOM 827 N N . ASP A 1 101 ? -6.151 7.360 10.369 1.00 94.69 101 ASP A N 1
ATOM 828 C CA . ASP A 1 101 ? -7.058 6.322 10.859 1.00 94.69 101 ASP A CA 1
ATOM 829 C C . ASP A 1 101 ? -6.690 5.843 12.268 1.00 94.69 101 ASP A C 1
ATOM 831 O O . ASP A 1 101 ? -7.599 5.569 13.049 1.00 94.69 101 ASP A O 1
ATOM 835 N N . ALA A 1 102 ? -5.398 5.779 12.615 1.00 95.31 102 ALA A N 1
ATOM 836 C CA . ALA A 1 102 ? -4.945 5.489 13.976 1.00 95.31 102 ALA A CA 1
ATOM 837 C C . ALA A 1 102 ? -5.396 6.581 14.958 1.00 95.31 102 ALA A C 1
ATOM 839 O O . ALA A 1 102 ? -5.959 6.270 16.006 1.00 95.31 102 ALA A O 1
ATOM 840 N N . ASP A 1 103 ? -5.223 7.852 14.585 1.00 94.50 103 ASP A N 1
ATOM 841 C CA . ASP A 1 103 ? -5.630 8.991 15.411 1.00 94.50 103 ASP A CA 1
ATOM 842 C C . ASP A 1 103 ? -7.152 9.021 15.621 1.00 94.50 103 ASP A C 1
ATOM 844 O O . ASP A 1 103 ? -7.635 9.304 16.716 1.00 94.50 103 ASP A O 1
ATOM 848 N N . GLU A 1 104 ? -7.941 8.752 14.575 1.00 92.81 104 GLU A N 1
ATOM 849 C CA . GLU A 1 104 ? -9.402 8.649 14.697 1.00 92.81 104 GLU A CA 1
ATOM 850 C C . GLU A 1 104 ? -9.814 7.451 15.558 1.00 92.81 104 GLU A C 1
ATOM 852 O O . GLU A 1 104 ? -10.718 7.558 16.389 1.00 92.81 104 GLU A O 1
ATOM 857 N N . LEU A 1 105 ? -9.119 6.323 15.401 1.00 92.44 105 LEU A N 1
ATOM 858 C CA . LEU A 1 105 ? -9.359 5.121 16.182 1.00 92.44 105 LEU A CA 1
ATOM 859 C C . LEU A 1 105 ? -9.168 5.377 17.682 1.00 92.44 105 LEU A C 1
ATOM 861 O O . LEU A 1 105 ? -10.056 5.042 18.467 1.00 92.44 105 LEU A O 1
ATOM 865 N N . GLU A 1 106 ? -8.058 6.007 18.067 1.00 92.75 106 GLU A N 1
ATOM 866 C CA . GLU A 1 106 ? -7.773 6.371 19.458 1.00 92.75 106 GLU A CA 1
ATOM 867 C C . GLU A 1 106 ? -8.780 7.386 20.019 1.00 92.75 106 GLU A C 1
ATOM 869 O O . GLU A 1 106 ? -9.219 7.250 21.162 1.00 92.75 106 GLU A O 1
ATOM 874 N N . ARG A 1 107 ? -9.181 8.385 19.220 1.00 91.50 107 ARG A N 1
ATOM 875 C CA . ARG A 1 107 ? -10.069 9.466 19.677 1.00 91.50 107 ARG A CA 1
ATOM 876 C C . ARG A 1 107 ? -11.520 9.036 19.892 1.00 91.50 107 ARG A C 1
ATOM 878 O O . ARG A 1 107 ? -12.160 9.564 20.800 1.00 91.50 107 ARG A O 1
ATOM 885 N N . SER A 1 108 ? -12.072 8.156 19.054 1.00 87.69 108 SER A N 1
ATOM 886 C CA . SER A 1 108 ? -13.528 7.922 19.020 1.00 87.69 108 SER A CA 1
ATOM 887 C C . SER A 1 108 ? -13.928 6.447 18.877 1.00 87.69 108 SER A C 1
ATOM 889 O O . SER A 1 108 ? -14.838 5.981 19.574 1.00 87.69 108 SER A O 1
ATOM 891 N N . GLU A 1 109 ? -13.252 5.682 18.017 1.00 90.44 109 GLU A N 1
ATOM 892 C CA . GLU A 1 109 ? -13.735 4.351 17.631 1.00 90.44 109 GLU A CA 1
ATOM 893 C C . GLU A 1 109 ? -13.392 3.261 18.655 1.00 90.44 109 GLU A C 1
ATOM 895 O O . GLU A 1 109 ? -14.228 2.386 18.881 1.00 90.44 109 GLU A O 1
ATOM 900 N N . LEU A 1 110 ? -12.230 3.311 19.326 1.00 90.94 110 LEU A N 1
ATOM 901 C CA . LEU A 1 110 ? -11.855 2.302 20.333 1.00 90.94 110 LEU A CA 1
ATOM 902 C C . LEU A 1 110 ? -12.873 2.229 21.467 1.00 90.94 110 LEU A C 1
ATOM 904 O O . LEU A 1 110 ? -13.333 1.146 21.817 1.00 90.94 110 LEU A O 1
ATOM 908 N N . GLY A 1 111 ? -13.275 3.380 22.012 1.00 91.06 111 GLY A N 1
ATOM 909 C CA . GLY A 1 111 ? -14.276 3.437 23.077 1.00 91.06 111 GLY A CA 1
ATOM 910 C C . GLY A 1 111 ? -15.658 2.964 22.617 1.00 91.06 111 GLY A C 1
ATOM 911 O O . GLY A 1 111 ? -16.431 2.418 23.406 1.00 91.06 111 GLY A O 1
ATOM 912 N N . ARG A 1 112 ? -16.001 3.145 21.334 1.00 90.94 112 ARG A N 1
ATOM 913 C CA . ARG A 1 112 ? -17.229 2.574 20.759 1.00 90.94 112 ARG A CA 1
ATOM 914 C C . ARG A 1 112 ? -17.126 1.054 20.643 1.00 90.94 112 ARG A C 1
ATOM 916 O O . ARG A 1 112 ? -18.051 0.362 21.052 1.00 90.94 112 ARG A O 1
ATOM 923 N N . MET A 1 113 ? -16.015 0.549 20.110 1.00 92.44 113 MET A N 1
ATOM 924 C CA . MET A 1 113 ? -15.753 -0.881 19.934 1.00 92.44 113 MET A CA 1
ATOM 925 C C . MET A 1 113 ? -15.757 -1.621 21.272 1.00 92.44 113 MET A C 1
ATOM 927 O O . MET A 1 113 ? -16.476 -2.604 21.410 1.00 92.44 113 MET A O 1
ATOM 931 N N . ALA A 1 114 ? -15.055 -1.080 22.268 1.00 92.00 114 ALA A N 1
ATOM 932 C CA . ALA A 1 114 ? -14.981 -1.590 23.634 1.00 92.00 114 ALA A CA 1
ATOM 933 C C . ALA A 1 114 ? -16.372 -1.812 24.249 1.00 92.00 114 ALA A C 1
ATOM 935 O O . ALA A 1 114 ? -16.681 -2.899 24.728 1.00 92.00 114 ALA A O 1
ATOM 936 N N . ARG A 1 115 ? -17.259 -0.813 24.125 1.00 90.88 115 ARG A N 1
ATOM 937 C CA . ARG A 1 115 ? -18.649 -0.894 24.607 1.00 90.88 115 ARG A CA 1
ATOM 938 C C . ARG A 1 115 ? -19.497 -1.942 23.888 1.00 90.88 115 ARG A C 1
ATOM 940 O O . ARG A 1 115 ? -20.433 -2.456 24.482 1.00 90.88 115 ARG A O 1
ATOM 947 N N . MET A 1 116 ? -19.217 -2.240 22.620 1.00 89.75 116 MET A N 1
ATOM 948 C CA . MET A 1 116 ? -19.989 -3.234 21.865 1.00 89.75 116 MET A CA 1
ATOM 949 C C . MET A 1 116 ? -19.610 -4.677 22.200 1.00 89.75 116 MET A C 1
ATOM 951 O O . MET A 1 116 ? -20.443 -5.565 22.034 1.00 89.75 116 MET A O 1
ATOM 955 N N . VAL A 1 117 ? -18.370 -4.912 22.630 1.00 89.56 117 VAL A N 1
ATOM 956 C CA . VAL A 1 117 ? -17.869 -6.250 22.996 1.00 89.56 117 VAL A CA 1
ATOM 957 C C . VAL A 1 117 ? -17.755 -6.452 24.507 1.00 89.56 117 VAL A C 1
ATOM 959 O O . VAL A 1 117 ? -17.317 -7.513 24.932 1.00 89.56 117 VAL A O 1
ATOM 962 N N . ASP A 1 118 ? -18.163 -5.453 25.293 1.00 92.19 118 ASP A N 1
ATOM 963 C CA . ASP A 1 118 ? -18.135 -5.444 26.760 1.00 92.19 118 ASP A CA 1
ATOM 964 C C . ASP A 1 118 ? -16.745 -5.718 27.357 1.00 92.19 118 ASP A C 1
ATOM 966 O O . ASP A 1 118 ? -16.581 -6.482 28.304 1.00 92.19 118 ASP 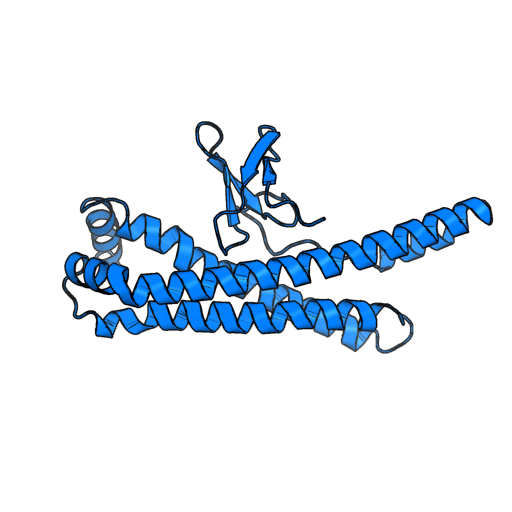A O 1
ATOM 970 N N . VAL A 1 119 ? -15.720 -5.078 26.785 1.00 92.38 119 VAL A N 1
ATOM 971 C CA . VAL A 1 119 ? -14.348 -5.116 27.314 1.00 92.38 119 VAL A CA 1
ATOM 972 C C . VAL A 1 119 ? -13.825 -3.704 27.549 1.00 92.38 119 VAL A C 1
ATOM 974 O O . VAL A 1 119 ? -14.283 -2.750 26.910 1.00 92.38 119 VAL A O 1
ATOM 977 N N . PRO A 1 120 ? -12.832 -3.522 28.425 1.00 91.62 120 PRO A N 1
ATOM 978 C CA . PRO A 1 120 ? -12.183 -2.234 28.571 1.00 91.62 120 PRO A CA 1
ATOM 979 C C . PRO A 1 120 ? -11.383 -1.831 27.319 1.00 91.62 120 PRO A C 1
ATOM 981 O O . PRO A 1 120 ? -10.699 -2.647 26.709 1.00 91.62 120 PRO A O 1
ATOM 984 N N . ALA A 1 121 ? -11.386 -0.541 26.962 1.00 89.00 121 ALA A N 1
ATOM 985 C CA . ALA A 1 121 ? -10.765 -0.055 25.719 1.00 89.00 121 ALA A CA 1
ATOM 986 C C . ALA A 1 121 ? -9.261 -0.362 25.584 1.00 89.00 121 ALA A C 1
ATOM 988 O O . ALA A 1 121 ? -8.762 -0.496 24.469 1.00 89.00 121 ALA A O 1
ATOM 989 N N . MET A 1 122 ? -8.548 -0.514 26.703 1.00 89.12 122 MET A N 1
ATOM 990 C CA . MET A 1 122 ? -7.131 -0.886 26.710 1.00 89.12 122 MET A CA 1
ATOM 991 C C . MET A 1 122 ? -6.866 -2.276 26.120 1.00 89.12 122 MET A C 1
ATOM 993 O O . MET A 1 122 ? -5.820 -2.479 25.508 1.00 89.12 122 MET A O 1
ATOM 997 N N . GLU A 1 123 ? -7.821 -3.207 26.224 1.00 91.25 123 GLU A N 1
ATOM 998 C CA . GLU A 1 123 ? -7.704 -4.540 25.621 1.00 91.25 123 GLU A CA 1
ATOM 999 C C . GLU A 1 123 ? -7.751 -4.484 24.089 1.00 91.25 123 GLU A C 1
ATOM 1001 O O . GLU A 1 123 ? -7.251 -5.380 23.418 1.00 91.25 123 GLU A O 1
ATOM 1006 N N . LEU A 1 124 ? -8.284 -3.398 23.518 1.00 92.19 124 LEU A N 1
ATOM 1007 C CA . LEU A 1 124 ? -8.327 -3.158 22.074 1.00 92.19 124 LEU A CA 1
ATOM 1008 C C . LEU A 1 124 ? -7.137 -2.328 21.562 1.00 92.19 124 LEU A C 1
ATOM 1010 O O . LEU A 1 124 ? -7.091 -1.991 20.377 1.00 92.19 124 LEU A O 1
ATOM 1014 N N . GLY A 1 125 ? -6.147 -2.024 22.412 1.00 91.19 125 GLY A N 1
ATOM 1015 C CA . GLY A 1 125 ? -4.961 -1.246 22.029 1.00 91.19 125 GLY A CA 1
ATOM 1016 C C . GLY A 1 125 ? -4.151 -1.870 20.884 1.00 91.19 125 GLY A C 1
ATOM 1017 O O . GLY A 1 125 ? -3.498 -1.155 20.123 1.00 91.19 125 GLY A O 1
ATOM 1018 N N . PHE A 1 126 ? -4.261 -3.189 20.689 1.00 94.38 126 PHE A N 1
ATOM 1019 C CA . PHE A 1 126 ? -3.621 -3.893 19.575 1.00 94.38 126 PHE A CA 1
ATOM 1020 C C . PHE A 1 126 ? -4.104 -3.410 18.198 1.00 94.38 126 PHE A C 1
ATOM 1022 O O . PHE A 1 126 ? -3.360 -3.512 17.225 1.00 94.38 126 PHE A O 1
ATOM 1029 N N . VAL A 1 127 ? -5.327 -2.872 18.088 1.00 94.31 127 VAL A N 1
ATOM 1030 C CA . VAL A 1 127 ? -5.865 -2.378 16.809 1.00 94.31 127 VAL A CA 1
ATOM 1031 C C . VAL A 1 127 ? -5.124 -1.111 16.383 1.00 94.31 127 VAL A C 1
ATOM 1033 O O . VAL A 1 127 ? -4.752 -0.962 15.221 1.00 94.31 127 VAL A O 1
ATOM 1036 N N . THR A 1 128 ? -4.851 -0.218 17.331 1.00 93.69 128 THR A N 1
ATOM 1037 C CA . THR A 1 128 ? -4.005 0.956 17.102 1.00 93.69 128 THR A CA 1
ATOM 1038 C C . THR A 1 128 ? -2.578 0.544 16.762 1.00 93.69 128 THR A C 1
ATOM 1040 O O . THR A 1 128 ? -1.988 1.081 15.825 1.00 93.69 128 THR A O 1
ATOM 1043 N N . GLU A 1 129 ? -2.029 -0.437 17.479 1.00 95.25 129 GLU A N 1
ATOM 1044 C CA . GLU A 1 129 ? -0.687 -0.948 17.199 1.00 95.25 129 GLU A CA 1
ATOM 1045 C C . GLU A 1 129 ? -0.584 -1.546 15.786 1.00 95.25 129 GLU A C 1
ATOM 1047 O O . GLU A 1 129 ? 0.385 -1.289 15.073 1.00 95.25 129 GLU A O 1
ATOM 1052 N N . ALA A 1 130 ? -1.625 -2.240 15.316 1.00 97.50 130 ALA A N 1
ATOM 1053 C CA . ALA A 1 130 ? -1.702 -2.708 13.936 1.00 97.50 130 ALA A CA 1
ATOM 1054 C C . ALA A 1 130 ? -1.611 -1.548 12.928 1.00 97.50 130 ALA A C 1
ATOM 1056 O O . ALA A 1 130 ? -0.863 -1.645 11.956 1.00 97.50 130 ALA A O 1
ATOM 1057 N N . TYR A 1 131 ? -2.300 -0.423 13.162 1.00 97.12 131 TYR A N 1
ATOM 1058 C CA . TYR A 1 131 ? -2.182 0.763 12.302 1.00 97.12 131 TYR A CA 1
ATOM 1059 C C . TYR A 1 131 ? -0.782 1.393 12.324 1.00 97.12 131 TYR A C 1
ATOM 1061 O O . TYR A 1 131 ? -0.304 1.840 11.277 1.00 97.12 131 TYR A O 1
ATOM 1069 N N . ARG A 1 132 ? -0.090 1.387 13.470 1.00 95.88 132 ARG A N 1
ATOM 1070 C CA . ARG A 1 132 ? 1.307 1.850 13.562 1.00 95.88 132 ARG A CA 1
ATOM 1071 C C . ARG A 1 132 ? 2.250 0.950 12.767 1.00 95.88 132 ARG A C 1
ATOM 1073 O O . ARG A 1 132 ? 3.037 1.456 11.967 1.00 95.88 132 ARG A O 1
ATOM 1080 N N . GLN A 1 133 ? 2.098 -0.370 12.877 1.00 97.88 133 GLN A N 1
ATOM 1081 C CA . GLN A 1 133 ? 2.846 -1.324 12.052 1.00 97.88 133 GLN A CA 1
ATOM 1082 C C . GLN A 1 133 ? 2.540 -1.158 10.561 1.00 97.88 133 GLN A C 1
ATOM 1084 O O . GLN A 1 133 ? 3.450 -1.213 9.730 1.00 97.88 133 GLN A O 1
ATOM 1089 N N . ILE A 1 134 ? 1.276 -0.890 10.206 1.00 98.25 134 ILE A N 1
ATOM 1090 C CA . ILE A 1 134 ? 0.901 -0.571 8.827 1.00 98.25 134 ILE A CA 1
ATOM 1091 C C . ILE A 1 134 ? 1.660 0.672 8.354 1.00 98.25 134 ILE A C 1
ATOM 1093 O O . ILE A 1 134 ? 2.277 0.640 7.288 1.00 98.25 134 ILE A O 1
ATOM 1097 N N . ALA A 1 135 ? 1.645 1.754 9.134 1.00 98.00 135 ALA A N 1
ATOM 1098 C CA . ALA A 1 135 ? 2.344 2.992 8.809 1.00 98.00 135 ALA A CA 1
ATOM 1099 C C . ALA A 1 135 ? 3.852 2.755 8.598 1.00 98.00 135 ALA A C 1
ATOM 1101 O O . ALA A 1 135 ? 4.401 3.123 7.553 1.00 98.00 135 ALA A O 1
ATOM 1102 N N . ASP A 1 136 ? 4.520 2.065 9.518 1.00 98.00 136 ASP A N 1
ATOM 1103 C CA . ASP A 1 136 ? 5.941 1.743 9.376 1.00 98.00 136 ASP A CA 1
ATOM 1104 C C . ASP A 1 136 ? 6.221 0.880 8.138 1.00 98.00 136 ASP A C 1
ATOM 1106 O O . ASP A 1 136 ? 7.129 1.192 7.359 1.00 98.00 136 ASP A O 1
ATOM 1110 N N . GLY A 1 137 ? 5.392 -0.132 7.874 1.00 97.75 137 GLY A N 1
ATOM 1111 C CA . GLY A 1 137 ? 5.477 -0.945 6.661 1.00 97.75 137 GLY A CA 1
ATOM 1112 C C . GLY A 1 137 ? 5.352 -0.109 5.382 1.00 97.75 137 GLY A C 1
ATOM 1113 O O . GLY A 1 137 ? 6.152 -0.263 4.456 1.00 97.75 137 GLY A O 1
ATOM 1114 N N . ARG A 1 138 ? 4.413 0.849 5.336 1.00 97.62 138 ARG A N 1
ATOM 1115 C CA . ARG A 1 138 ? 4.259 1.781 4.201 1.00 97.62 138 ARG A CA 1
ATOM 1116 C C . ARG A 1 138 ? 5.480 2.675 4.026 1.00 97.62 138 ARG A C 1
ATOM 1118 O O . ARG A 1 138 ? 5.904 2.907 2.891 1.00 97.62 138 ARG A O 1
ATOM 1125 N N . ARG A 1 139 ? 6.070 3.160 5.124 1.00 97.88 139 ARG A N 1
ATOM 1126 C CA . ARG A 1 139 ? 7.312 3.947 5.088 1.00 97.88 139 ARG A CA 1
ATOM 1127 C C . ARG A 1 139 ? 8.449 3.130 4.477 1.00 97.88 139 ARG A C 1
ATOM 1129 O O . ARG A 1 139 ? 9.130 3.631 3.585 1.00 97.88 139 ARG A O 1
ATOM 1136 N N . VAL A 1 140 ? 8.634 1.887 4.919 1.00 97.50 140 VAL A N 1
ATOM 1137 C CA . VAL A 1 140 ? 9.689 0.997 4.409 1.00 97.50 140 VAL A CA 1
ATOM 1138 C C . VAL A 1 140 ? 9.467 0.676 2.931 1.00 97.50 140 VAL A C 1
ATOM 1140 O O . VAL A 1 140 ? 10.369 0.888 2.124 1.00 97.50 140 VAL A O 1
ATOM 1143 N N . LEU A 1 141 ? 8.264 0.246 2.540 1.00 95.94 141 LEU A N 1
ATOM 1144 C CA . LEU A 1 141 ? 7.960 -0.126 1.153 1.00 95.94 141 LEU A CA 1
ATOM 1145 C C . LEU A 1 141 ? 8.081 1.044 0.178 1.00 95.94 141 LEU A C 1
ATOM 1147 O O . LEU A 1 141 ? 8.543 0.861 -0.948 1.00 95.94 141 LEU A O 1
ATOM 1151 N N . ARG A 1 142 ? 7.735 2.261 0.612 1.00 95.69 142 ARG A N 1
ATOM 1152 C CA . ARG A 1 142 ? 7.985 3.479 -0.166 1.00 95.69 142 ARG A CA 1
ATOM 1153 C C . ARG A 1 142 ? 9.453 3.563 -0.578 1.00 95.69 142 ARG A C 1
ATOM 1155 O O . ARG A 1 142 ? 9.750 3.694 -1.764 1.00 95.69 142 ARG A O 1
ATOM 1162 N N . TRP A 1 143 ? 10.368 3.457 0.380 1.00 96.50 143 TRP A N 1
ATOM 1163 C CA . TRP A 1 143 ? 11.802 3.532 0.105 1.00 96.50 143 TRP A CA 1
ATOM 1164 C C . TRP A 1 143 ? 12.345 2.276 -0.573 1.00 96.50 143 TRP A C 1
ATOM 1166 O O . TRP A 1 143 ? 13.255 2.386 -1.390 1.00 96.50 143 TRP A O 1
ATOM 1176 N N . ALA A 1 144 ? 11.737 1.113 -0.340 1.00 95.50 144 ALA A N 1
ATOM 1177 C CA . ALA A 1 144 ? 12.061 -0.108 -1.063 1.00 95.50 144 ALA A CA 1
ATOM 1178 C C . ALA A 1 144 ? 11.808 0.051 -2.575 1.00 95.50 144 ALA A C 1
ATOM 1180 O O . ALA A 1 144 ? 12.632 -0.384 -3.371 1.00 95.50 144 ALA A O 1
ATOM 1181 N N . HIS A 1 145 ? 10.736 0.726 -3.003 1.00 93.81 145 HIS A N 1
ATOM 1182 C CA . HIS A 1 145 ? 10.515 1.012 -4.430 1.00 93.81 145 HIS A CA 1
ATOM 1183 C C . HIS A 1 145 ? 11.532 2.001 -5.011 1.00 93.81 145 HIS A C 1
ATOM 1185 O O . HIS A 1 145 ? 11.988 1.818 -6.138 1.00 93.81 145 HIS A O 1
ATOM 1191 N N . ALA A 1 146 ? 11.946 3.011 -4.241 1.00 94.88 146 ALA A N 1
ATOM 1192 C CA . ALA A 1 146 ? 13.027 3.902 -4.664 1.00 94.88 146 ALA A CA 1
ATOM 1193 C C . ALA A 1 146 ? 14.353 3.138 -4.814 1.00 94.88 146 ALA A C 1
ATOM 1195 O O . ALA A 1 146 ? 15.045 3.290 -5.816 1.00 94.88 146 ALA A O 1
ATOM 1196 N N . TYR A 1 147 ? 14.678 2.268 -3.856 1.00 92.94 147 TYR A N 1
ATOM 1197 C CA . TYR A 1 147 ? 15.859 1.413 -3.917 1.00 92.94 147 TYR A CA 1
ATOM 1198 C C . TYR A 1 147 ? 15.815 0.452 -5.110 1.00 92.94 147 TYR A C 1
ATOM 1200 O O . TYR A 1 147 ? 16.788 0.357 -5.857 1.00 92.94 147 TYR A O 1
ATOM 1208 N N . ALA A 1 148 ? 14.672 -0.206 -5.327 1.00 91.19 148 ALA A N 1
ATOM 1209 C CA . ALA A 1 148 ? 14.453 -1.114 -6.446 1.00 91.19 148 ALA A CA 1
ATOM 1210 C C . ALA A 1 148 ? 14.731 -0.422 -7.783 1.00 91.19 148 ALA A C 1
ATOM 1212 O O . ALA A 1 148 ? 15.457 -0.970 -8.605 1.00 91.19 148 ALA A O 1
ATOM 1213 N N . TYR A 1 149 ? 14.214 0.796 -7.985 1.00 90.75 149 TYR A N 1
ATOM 1214 C CA . TYR A 1 149 ? 14.456 1.558 -9.211 1.00 90.75 149 TYR A CA 1
ATOM 1215 C C . TYR A 1 149 ? 15.945 1.593 -9.576 1.00 90.75 149 TYR A C 1
ATOM 1217 O O . TYR A 1 149 ? 16.288 1.220 -10.692 1.00 90.75 149 TYR A O 1
ATOM 1225 N N . PHE A 1 150 ? 16.819 1.957 -8.631 1.00 89.06 150 PHE A N 1
ATOM 1226 C CA . PHE A 1 150 ? 18.265 2.031 -8.865 1.00 89.06 150 PHE A CA 1
ATOM 1227 C C . PHE A 1 150 ? 18.942 0.661 -8.923 1.00 89.06 150 PHE A C 1
ATOM 1229 O O . PHE A 1 150 ? 19.850 0.473 -9.728 1.00 89.06 150 PHE A O 1
ATOM 1236 N N . LEU A 1 151 ? 18.497 -0.302 -8.110 1.00 87.25 151 LEU A N 1
ATOM 1237 C CA . LEU A 1 151 ? 19.043 -1.661 -8.111 1.00 87.25 151 LEU A CA 1
ATOM 1238 C C . LEU A 1 151 ? 18.881 -2.339 -9.480 1.00 87.25 151 LEU A C 1
ATOM 1240 O O . LEU A 1 151 ? 19.746 -3.098 -9.898 1.00 87.25 151 LEU A O 1
ATOM 1244 N N . PHE A 1 152 ? 17.786 -2.061 -10.189 1.00 82.94 152 PHE A N 1
ATOM 1245 C CA . PHE A 1 152 ? 17.507 -2.648 -11.498 1.00 82.94 152 PHE A CA 1
ATOM 1246 C C . PHE A 1 152 ? 18.009 -1.809 -12.693 1.00 82.94 152 PHE A C 1
ATOM 1248 O O . PHE A 1 152 ? 17.739 -2.180 -13.836 1.00 82.94 152 PHE A O 1
ATOM 1255 N N . LEU A 1 153 ? 18.728 -0.698 -12.466 1.00 80.81 153 LEU A N 1
ATOM 1256 C CA . LEU A 1 153 ? 19.392 0.052 -13.547 1.00 80.81 153 LEU A CA 1
ATOM 1257 C C . LEU A 1 153 ? 20.665 -0.630 -14.051 1.00 80.81 153 LEU A C 1
ATOM 1259 O O . LEU A 1 153 ? 21.035 -0.413 -15.199 1.00 80.81 153 LEU A O 1
ATOM 1263 N N . ASP A 1 154 ? 21.310 -1.436 -13.210 1.00 74.94 154 ASP A N 1
ATOM 1264 C CA . ASP A 1 154 ? 22.520 -2.184 -13.544 1.00 74.94 154 ASP A CA 1
ATOM 1265 C C . ASP A 1 154 ? 22.219 -3.686 -13.447 1.00 74.94 154 ASP A C 1
ATOM 1267 O O . ASP A 1 154 ? 22.268 -4.265 -12.359 1.00 74.94 154 ASP A O 1
ATOM 1271 N N . PRO A 1 155 ? 21.808 -4.325 -14.557 1.00 67.00 155 PRO A N 1
ATOM 1272 C CA . PRO A 1 155 ? 21.335 -5.692 -14.522 1.00 67.00 155 PRO A CA 1
ATOM 1273 C C . PRO A 1 155 ? 22.447 -6.737 -14.469 1.00 67.00 155 PRO A C 1
ATOM 1275 O O . PRO A 1 155 ? 22.155 -7.894 -14.184 1.00 67.00 155 PRO A O 1
ATOM 1278 N N . GLU A 1 156 ? 23.685 -6.366 -14.766 1.00 69.50 156 GLU A N 1
ATOM 1279 C CA . GLU A 1 156 ? 24.829 -7.282 -14.709 1.00 69.50 156 GLU A CA 1
ATOM 1280 C C . GLU A 1 156 ? 25.318 -7.434 -13.265 1.00 69.50 156 GLU A C 1
ATOM 1282 O O . GLU A 1 156 ? 25.835 -8.475 -12.857 1.00 69.50 156 GLU A O 1
ATOM 1287 N N . ARG A 1 157 ? 25.068 -6.413 -12.443 1.00 65.75 157 ARG A N 1
ATOM 1288 C CA . ARG A 1 157 ? 25.416 -6.400 -11.032 1.00 65.75 157 ARG A CA 1
ATOM 1289 C C . ARG A 1 157 ? 24.365 -7.120 -10.173 1.00 65.75 157 ARG A C 1
ATOM 1291 O O . ARG A 1 157 ? 23.183 -6.784 -10.153 1.00 65.75 157 ARG A O 1
ATOM 1298 N N . ASP A 1 158 ? 24.819 -8.114 -9.412 1.00 74.88 158 ASP A N 1
ATOM 1299 C CA . ASP A 1 158 ? 24.090 -8.777 -8.320 1.00 74.88 158 ASP A CA 1
ATOM 1300 C C . ASP A 1 158 ? 22.703 -9.370 -8.682 1.00 74.88 158 ASP A C 1
ATOM 1302 O O . ASP A 1 158 ? 21.685 -9.068 -8.051 1.00 74.88 158 ASP A O 1
ATOM 1306 N N . ALA A 1 159 ? 22.631 -10.273 -9.670 1.00 81.44 159 ALA A N 1
ATOM 1307 C CA . ALA A 1 159 ? 21.388 -10.980 -10.030 1.00 81.44 159 ALA A CA 1
ATOM 1308 C C . ALA A 1 159 ? 20.683 -11.662 -8.841 1.00 81.44 159 ALA A C 1
ATOM 1310 O O . ALA A 1 159 ? 19.490 -11.444 -8.634 1.00 81.44 159 ALA A O 1
ATOM 1311 N N . ALA A 1 160 ? 21.429 -12.389 -8.003 1.00 85.56 160 ALA A N 1
ATOM 1312 C CA . ALA A 1 160 ? 20.880 -13.051 -6.818 1.00 85.56 160 ALA A CA 1
ATOM 1313 C C . ALA A 1 160 ? 20.253 -12.061 -5.819 1.00 85.56 160 ALA A C 1
ATOM 1315 O O . ALA A 1 160 ? 19.214 -12.336 -5.223 1.00 85.56 160 ALA A O 1
ATOM 1316 N N . LYS A 1 161 ? 20.852 -10.875 -5.665 1.00 87.06 161 LYS A N 1
ATOM 1317 C CA . LYS A 1 161 ? 20.339 -9.824 -4.780 1.00 87.06 161 LYS A CA 1
ATOM 1318 C C . LYS A 1 161 ? 19.021 -9.253 -5.285 1.00 87.06 161 LYS A C 1
ATOM 1320 O O . LYS A 1 161 ? 18.150 -8.949 -4.477 1.00 87.06 161 LYS A O 1
ATOM 1325 N N . ARG A 1 162 ? 18.877 -9.093 -6.601 1.00 86.56 162 ARG A N 1
ATOM 1326 C CA . ARG A 1 162 ? 17.646 -8.591 -7.223 1.00 86.56 162 ARG A CA 1
ATOM 1327 C C . ARG A 1 162 ? 16.487 -9.551 -7.038 1.00 86.56 162 ARG A C 1
ATOM 1329 O O . ARG A 1 162 ? 15.409 -9.099 -6.667 1.00 86.56 162 ARG A O 1
ATOM 1336 N N . ASP A 1 163 ? 16.719 -10.839 -7.266 1.00 86.19 163 ASP A N 1
ATOM 1337 C CA . ASP A 1 163 ? 15.674 -11.849 -7.110 1.00 86.19 163 ASP A CA 1
ATOM 1338 C C . ASP A 1 163 ? 15.270 -11.994 -5.63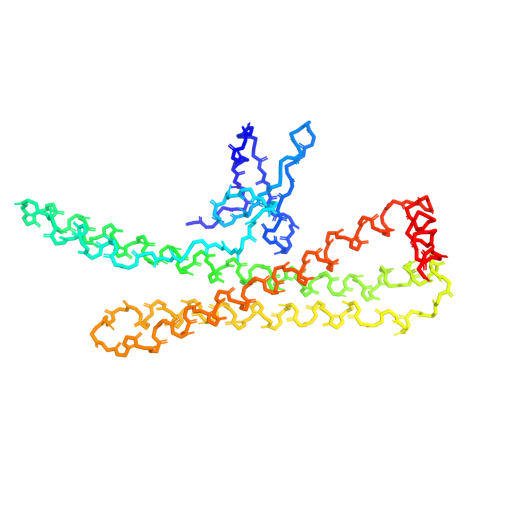2 1.00 86.19 163 ASP A C 1
ATOM 1340 O O . ASP A 1 163 ? 14.089 -11.874 -5.319 1.00 86.19 163 ASP A O 1
ATOM 1344 N N . LEU A 1 164 ? 16.236 -12.062 -4.703 1.00 89.94 164 LEU A N 1
ATOM 1345 C CA . LEU A 1 164 ? 15.938 -12.063 -3.263 1.00 89.94 164 LEU A CA 1
ATOM 1346 C C . LEU A 1 164 ? 15.183 -10.800 -2.817 1.00 89.94 164 LEU A C 1
ATOM 1348 O O . LEU A 1 164 ? 14.227 -10.876 -2.047 1.00 89.94 164 LEU A O 1
ATOM 1352 N N . PHE A 1 165 ? 15.618 -9.622 -3.271 1.00 91.44 165 PHE A N 1
ATOM 1353 C CA . PHE A 1 165 ? 14.968 -8.362 -2.922 1.00 91.44 165 PHE A CA 1
ATOM 1354 C C . PHE A 1 165 ? 13.516 -8.321 -3.410 1.00 91.44 165 PHE A C 1
ATOM 1356 O O . PHE A 1 165 ? 12.637 -7.867 -2.678 1.00 91.44 165 PHE A O 1
ATOM 1363 N N . ASP A 1 166 ? 13.271 -8.782 -4.634 1.00 87.25 166 ASP A N 1
ATOM 1364 C CA . ASP A 1 166 ? 11.939 -8.824 -5.230 1.00 87.25 166 ASP A CA 1
ATOM 1365 C C . ASP A 1 166 ? 11.005 -9.759 -4.451 1.00 87.25 166 ASP A C 1
ATOM 1367 O O . ASP A 1 166 ? 9.899 -9.355 -4.080 1.00 87.25 166 ASP A O 1
ATOM 1371 N N . ASP A 1 167 ? 11.485 -10.952 -4.093 1.00 88.88 167 ASP A N 1
ATOM 1372 C CA . ASP A 1 167 ? 10.737 -11.913 -3.280 1.00 88.88 167 ASP A CA 1
ATOM 1373 C C . ASP A 1 167 ? 10.375 -11.336 -1.905 1.00 88.88 167 ASP A C 1
ATOM 1375 O O . ASP A 1 167 ? 9.231 -11.453 -1.452 1.00 88.88 167 ASP A O 1
ATOM 1379 N N . LEU A 1 168 ? 11.327 -10.676 -1.237 1.00 92.56 168 LEU A N 1
ATOM 1380 C CA . LEU A 1 168 ? 11.100 -10.044 0.065 1.00 92.56 168 LEU A CA 1
ATOM 1381 C C . LEU A 1 168 ? 10.141 -8.853 -0.037 1.00 92.56 168 LEU A C 1
ATOM 1383 O O . LEU A 1 168 ? 9.233 -8.717 0.786 1.00 92.56 168 LEU A O 1
ATOM 1387 N N . GLN A 1 169 ? 10.299 -8.000 -1.053 1.00 92.44 169 GLN A N 1
ATOM 1388 C CA . GLN A 1 169 ? 9.409 -6.862 -1.286 1.00 92.44 169 GLN A CA 1
ATOM 1389 C C . GLN A 1 169 ? 7.981 -7.324 -1.599 1.00 92.44 169 GLN A C 1
ATOM 1391 O O . GLN A 1 169 ? 7.020 -6.720 -1.114 1.00 92.44 169 GLN A O 1
ATOM 1396 N N . SER A 1 170 ? 7.825 -8.379 -2.398 1.00 89.38 170 SER A N 1
ATOM 1397 C CA . SER A 1 170 ? 6.525 -8.957 -2.744 1.00 89.38 170 SER A CA 1
ATOM 1398 C C . SER A 1 170 ? 5.817 -9.520 -1.509 1.00 89.38 170 SER A C 1
ATOM 1400 O O . SER A 1 170 ? 4.670 -9.161 -1.230 1.00 89.38 170 SER A O 1
ATOM 1402 N N . GLN A 1 171 ? 6.527 -10.312 -0.697 1.00 91.06 171 GLN A N 1
ATOM 1403 C CA . GLN A 1 171 ? 6.000 -10.852 0.558 1.00 91.06 171 GLN A CA 1
ATOM 1404 C C . GLN A 1 171 ? 5.609 -9.744 1.540 1.00 91.06 171 GLN A C 1
ATOM 1406 O O . GLN A 1 171 ? 4.499 -9.762 2.071 1.00 91.06 171 GLN A O 1
ATOM 1411 N N . ALA A 1 172 ? 6.479 -8.751 1.742 1.00 93.31 172 ALA A N 1
ATOM 1412 C CA . ALA A 1 172 ? 6.200 -7.625 2.628 1.00 93.31 172 ALA A CA 1
ATOM 1413 C C . ALA A 1 172 ? 4.956 -6.839 2.184 1.00 93.31 172 ALA A C 1
ATOM 1415 O O . ALA A 1 172 ? 4.098 -6.539 3.011 1.00 93.31 172 ALA A O 1
ATOM 1416 N N . ASN A 1 173 ? 4.814 -6.557 0.882 1.00 91.44 173 ASN A N 1
ATOM 1417 C CA . ASN A 1 173 ? 3.610 -5.921 0.341 1.00 91.44 173 ASN A CA 1
ATOM 1418 C C . ASN A 1 173 ? 2.360 -6.761 0.627 1.00 91.44 173 ASN A C 1
ATOM 1420 O O . ASN A 1 173 ? 1.377 -6.226 1.130 1.00 91.44 173 ASN A O 1
ATOM 1424 N N . ARG A 1 174 ? 2.396 -8.067 0.335 1.00 90.00 174 ARG A N 1
ATOM 1425 C CA . ARG A 1 174 ? 1.250 -8.963 0.532 1.00 90.00 174 ARG A CA 1
ATOM 1426 C C . ARG A 1 174 ? 0.768 -8.949 1.980 1.00 90.00 174 ARG A C 1
ATOM 1428 O O . ARG A 1 174 ? -0.406 -8.685 2.224 1.00 90.00 174 ARG A O 1
ATOM 1435 N N . TRP A 1 175 ? 1.664 -9.207 2.929 1.00 92.62 175 TRP A N 1
ATOM 1436 C CA . TRP A 1 175 ? 1.298 -9.268 4.345 1.00 92.62 175 TRP A CA 1
ATOM 1437 C C . TRP A 1 175 ? 0.841 -7.912 4.882 1.00 92.62 175 TRP A C 1
ATOM 1439 O O . TRP A 1 175 ? -0.107 -7.854 5.664 1.00 92.62 175 TRP A O 1
ATOM 1449 N N . LEU A 1 176 ? 1.440 -6.817 4.405 1.00 95.06 176 LEU A N 1
ATOM 1450 C CA . LEU A 1 176 ? 1.004 -5.474 4.767 1.00 95.06 176 LEU A CA 1
ATOM 1451 C C . LEU A 1 176 ? -0.399 -5.151 4.241 1.00 95.06 176 LEU A C 1
ATOM 1453 O O . LEU A 1 176 ? -1.181 -4.532 4.957 1.00 95.06 176 LEU A O 1
ATOM 1457 N N . GLU A 1 177 ? -0.736 -5.537 3.007 1.00 92.94 177 GLU A N 1
ATOM 1458 C CA . GLU A 1 177 ? -2.098 -5.358 2.484 1.00 92.94 177 GLU A CA 1
ATOM 1459 C C . GLU A 1 177 ? -3.115 -6.214 3.237 1.00 92.94 177 GLU A C 1
ATOM 1461 O O . GLU A 1 177 ? -4.205 -5.720 3.512 1.00 92.94 177 GLU A O 1
ATOM 1466 N N . CYS A 1 178 ? -2.764 -7.450 3.614 1.00 92.25 178 CYS A N 1
ATOM 1467 C CA . CYS A 1 178 ? -3.616 -8.289 4.458 1.00 92.25 178 CYS A CA 1
ATOM 1468 C C . CYS A 1 178 ? -3.908 -7.598 5.795 1.00 92.25 178 CYS A C 1
ATOM 1470 O O . CYS A 1 178 ? -5.070 -7.380 6.122 1.00 92.25 178 CYS A O 1
ATOM 1472 N N . LEU A 1 179 ? -2.867 -7.163 6.517 1.00 95.25 179 LEU A N 1
ATOM 1473 C CA . LEU A 1 179 ? -3.031 -6.458 7.790 1.00 95.25 179 LEU A CA 1
ATOM 1474 C C . LEU A 1 179 ? -3.858 -5.173 7.628 1.00 95.25 179 LEU A C 1
ATOM 1476 O O . LEU A 1 179 ? -4.750 -4.900 8.429 1.00 95.25 179 LEU A O 1
ATOM 1480 N N . HIS A 1 180 ? -3.596 -4.399 6.570 1.00 95.12 180 HIS A N 1
ATOM 1481 C CA . HIS A 1 180 ? -4.332 -3.166 6.294 1.00 95.12 180 HIS A CA 1
ATOM 1482 C C . HIS A 1 180 ? -5.804 -3.430 5.963 1.00 95.12 180 HIS A C 1
ATOM 1484 O O . HIS A 1 180 ? -6.662 -2.668 6.401 1.00 95.12 180 HIS A O 1
ATOM 1490 N N . SER A 1 181 ? -6.105 -4.509 5.236 1.00 92.56 181 SER A N 1
ATOM 1491 C CA . SER A 1 181 ? -7.480 -4.910 4.934 1.00 92.56 181 SER A CA 1
ATOM 1492 C C . SER A 1 181 ? -8.236 -5.315 6.201 1.00 92.56 181 SER A C 1
ATOM 1494 O O . SER A 1 181 ? -9.325 -4.795 6.446 1.00 92.56 181 SER A O 1
ATOM 1496 N N . CYS A 1 182 ? -7.629 -6.125 7.076 1.00 93.56 182 CYS A N 1
ATOM 1497 C CA . CYS A 1 182 ? -8.239 -6.493 8.355 1.00 93.56 182 CYS A CA 1
ATOM 1498 C C . CYS A 1 182 ? -8.515 -5.256 9.232 1.00 93.56 182 CYS A C 1
ATOM 1500 O O . CYS A 1 182 ? -9.615 -5.087 9.765 1.00 93.56 182 CYS A O 1
ATOM 1502 N N . ALA A 1 183 ? -7.533 -4.354 9.350 1.00 94.12 183 ALA A N 1
ATOM 1503 C CA . ALA A 1 183 ? -7.641 -3.157 10.184 1.00 94.12 183 ALA A CA 1
ATOM 1504 C C . ALA A 1 183 ? -8.652 -2.129 9.643 1.00 94.12 183 ALA A C 1
ATOM 1506 O O . ALA A 1 183 ? -9.356 -1.482 10.424 1.00 94.12 183 ALA A O 1
ATOM 1507 N N . GLU A 1 184 ? -8.740 -1.959 8.320 1.00 91.81 184 GLU A N 1
ATOM 1508 C CA . GLU A 1 184 ? -9.573 -0.925 7.701 1.00 91.81 184 GLU A CA 1
ATOM 1509 C C . GLU A 1 184 ? -10.959 -1.421 7.277 1.00 91.81 184 GLU A C 1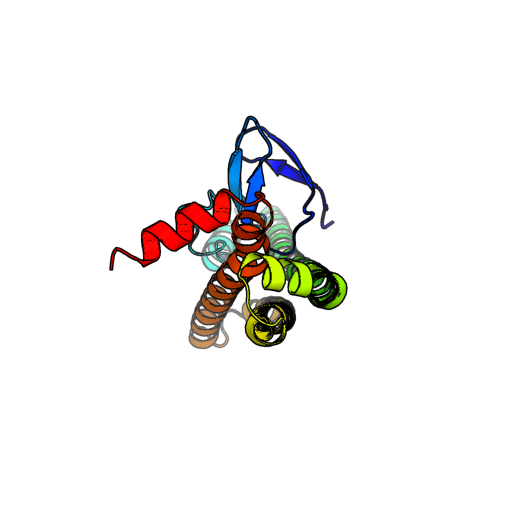
ATOM 1511 O O . GLU A 1 184 ? -11.936 -0.707 7.511 1.00 91.81 184 GLU A O 1
ATOM 1516 N N . LEU A 1 185 ? -11.054 -2.589 6.640 1.00 89.94 185 LEU A N 1
ATOM 1517 C CA . LEU A 1 185 ? -12.279 -3.092 6.014 1.00 89.94 185 LEU A CA 1
ATOM 1518 C C . LEU A 1 185 ? -13.026 -4.044 6.947 1.00 89.94 185 LEU A C 1
ATOM 1520 O O . LEU A 1 185 ? -14.115 -3.700 7.405 1.00 89.94 185 LEU A O 1
ATOM 1524 N N . GLU A 1 186 ? -12.426 -5.181 7.302 1.00 90.62 186 GLU A N 1
ATOM 1525 C CA . GLU A 1 186 ? -13.085 -6.212 8.122 1.00 90.62 186 GLU A CA 1
ATOM 1526 C C . GLU A 1 186 ? -13.510 -5.658 9.486 1.00 90.62 186 GLU A C 1
ATOM 1528 O O . GLU A 1 186 ? -14.641 -5.862 9.928 1.00 90.62 186 GLU A O 1
ATOM 1533 N N . ARG A 1 187 ? -12.652 -4.850 10.127 1.00 91.88 187 ARG A N 1
ATOM 1534 C CA . ARG A 1 187 ? -13.006 -4.132 11.360 1.00 91.88 187 ARG A CA 1
ATOM 1535 C C . ARG A 1 187 ? -14.278 -3.298 11.191 1.00 91.88 187 ARG A C 1
ATOM 1537 O O . ARG A 1 187 ? -15.154 -3.334 12.053 1.00 91.88 187 ARG A O 1
ATOM 1544 N N . LYS A 1 188 ? -14.392 -2.521 10.110 1.00 88.81 188 LYS A N 1
ATOM 1545 C CA . LYS A 1 188 ? -15.574 -1.676 9.865 1.00 88.81 188 LYS A CA 1
ATOM 1546 C C . LYS A 1 188 ? -16.807 -2.511 9.545 1.00 88.81 188 LYS A C 1
ATOM 1548 O O . LYS A 1 188 ? -17.904 -2.092 9.891 1.00 88.81 188 LYS A O 1
ATOM 1553 N N . GLU A 1 189 ? -16.656 -3.681 8.940 1.00 88.19 189 GLU A N 1
ATOM 1554 C CA . GLU A 1 189 ? -17.772 -4.608 8.739 1.00 88.19 189 GLU A CA 1
ATOM 1555 C C . GLU A 1 189 ? -18.273 -5.179 10.074 1.00 88.19 189 GLU A C 1
ATOM 1557 O O . GLU A 1 189 ? -19.474 -5.136 10.346 1.00 88.19 189 GLU A O 1
ATOM 1562 N N . LEU A 1 190 ? -17.358 -5.618 10.945 1.00 86.88 190 LEU A N 1
ATOM 1563 C CA . LEU A 1 190 ? -17.681 -6.170 12.266 1.00 86.88 190 LEU A CA 1
ATOM 1564 C C . LEU A 1 190 ? -18.314 -5.137 13.208 1.00 86.88 190 LEU A C 1
ATOM 1566 O O . LEU A 1 190 ? -19.241 -5.457 13.950 1.00 86.88 190 LEU A O 1
ATOM 1570 N N . PHE A 1 191 ? -17.820 -3.897 13.174 1.00 83.81 191 PHE A N 1
ATOM 1571 C CA . PHE A 1 191 ? -18.171 -2.848 14.137 1.00 83.81 191 PHE A CA 1
ATOM 1572 C C . PHE A 1 191 ? -19.019 -1.705 13.561 1.00 83.81 191 PHE A C 1
ATOM 1574 O O . PHE A 1 191 ? -19.391 -0.790 14.300 1.00 83.81 191 PHE A O 1
ATOM 1581 N N . GLY A 1 192 ? -19.299 -1.712 12.256 1.00 69.44 192 GLY A N 1
ATOM 1582 C CA . GLY A 1 192 ? -20.126 -0.718 11.559 1.00 69.44 192 GLY A CA 1
ATOM 1583 C C . GLY A 1 192 ? -21.555 -1.188 11.276 1.00 69.44 192 GLY A C 1
ATOM 1584 O O . GLY A 1 192 ? -22.451 -0.356 11.146 1.00 69.44 192 GLY A O 1
ATOM 1585 N N . GLY A 1 193 ? -21.805 -2.501 11.233 1.00 56.22 193 GLY A N 1
ATOM 1586 C CA . GLY A 1 193 ? -23.158 -3.057 11.231 1.00 56.22 193 GLY A CA 1
ATOM 1587 C C . GLY A 1 193 ? -23.675 -3.169 12.663 1.00 56.22 193 GLY A C 1
ATOM 1588 O O . GLY A 1 193 ? -23.232 -4.047 13.395 1.00 56.22 193 GLY A O 1
ATOM 1589 N N . GLY A 1 194 ? -24.583 -2.284 13.089 1.00 51.19 194 GLY A N 1
ATOM 1590 C CA . GLY A 1 194 ? -25.112 -2.293 14.463 1.00 51.19 194 GLY A CA 1
ATOM 1591 C C . GLY A 1 194 ? -25.554 -3.689 14.930 1.00 51.19 194 GLY A C 1
ATOM 1592 O O . GLY A 1 194 ? -26.086 -4.429 14.112 1.00 51.19 194 GLY A O 1
ATOM 1593 N N . ALA A 1 195 ? -25.310 -4.014 16.213 1.00 47.06 195 ALA A N 1
ATOM 1594 C CA . ALA A 1 195 ? -25.660 -5.194 17.046 1.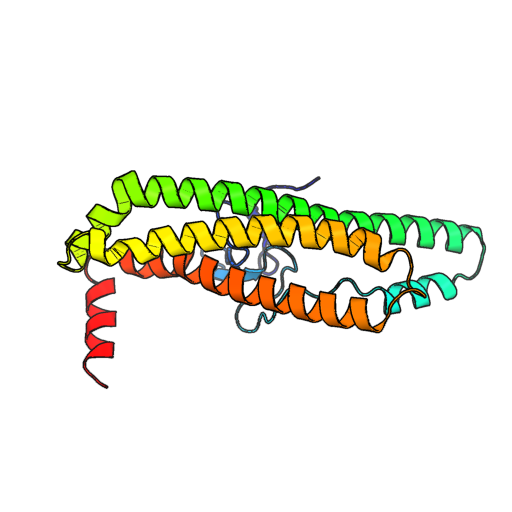00 47.06 195 ALA A CA 1
ATOM 1595 C C . ALA A 1 195 ? -25.757 -6.609 16.404 1.00 47.06 195 ALA A C 1
ATOM 1597 O O . ALA A 1 195 ? -25.234 -7.577 16.951 1.00 47.06 195 ALA A O 1
ATOM 1598 N N . ASN A 1 196 ? -26.392 -6.757 15.243 1.00 44.00 196 ASN A N 1
ATOM 1599 C CA . ASN A 1 196 ? -26.596 -7.999 14.499 1.00 44.00 196 ASN A CA 1
ATOM 1600 C C . ASN A 1 196 ? -25.327 -8.592 13.855 1.00 44.00 196 ASN A C 1
ATOM 1602 O O . ASN A 1 196 ? -25.326 -9.785 13.552 1.00 44.00 196 ASN A O 1
ATOM 1606 N N . ALA A 1 197 ? -24.265 -7.810 13.622 1.00 46.88 197 ALA A N 1
ATOM 1607 C CA . ALA A 1 197 ? -23.012 -8.330 13.052 1.00 46.88 197 ALA A CA 1
ATOM 1608 C C . ALA A 1 197 ? -22.190 -9.118 14.089 1.00 46.88 197 ALA A C 1
ATOM 1610 O O . ALA A 1 197 ? -21.716 -10.215 13.805 1.00 46.88 197 ALA A O 1
ATOM 1611 N N . ILE A 1 198 ? -22.110 -8.610 15.322 1.00 50.69 198 ILE A N 1
ATOM 1612 C CA . ILE A 1 198 ? -21.327 -9.207 16.416 1.00 50.69 198 ILE A CA 1
ATOM 1613 C C . ILE A 1 198 ? -21.951 -10.532 16.886 1.00 50.69 198 ILE A C 1
ATOM 1615 O O . ILE A 1 198 ? -21.241 -11.501 17.153 1.00 50.69 198 ILE A O 1
ATOM 1619 N N . SER A 1 199 ? -23.287 -10.618 16.905 1.00 45.50 199 SER A N 1
ATOM 1620 C CA . SER A 1 199 ? -24.010 -11.825 17.332 1.00 45.50 199 SER A CA 1
ATOM 1621 C C . SER A 1 199 ? -23.758 -13.039 16.418 1.00 45.50 199 SER A C 1
ATOM 1623 O O . SER A 1 199 ? -23.693 -14.171 16.897 1.00 45.50 199 SER A O 1
ATOM 1625 N N . LYS A 1 200 ? -23.525 -12.822 15.113 1.00 45.00 200 LYS A N 1
ATOM 1626 C CA . LYS A 1 200 ? -23.209 -13.909 14.167 1.00 45.00 200 LYS A CA 1
ATOM 1627 C C . LYS A 1 200 ? -21.796 -14.467 14.353 1.00 45.00 200 LYS A C 1
ATOM 1629 O O . LYS A 1 200 ? -21.625 -15.678 14.273 1.00 45.00 200 LYS A O 1
ATOM 1634 N N . THR A 1 201 ? -20.814 -13.618 14.653 1.00 47.00 201 THR A N 1
ATOM 1635 C CA . THR A 1 201 ? -19.408 -14.033 14.812 1.00 47.00 201 THR A CA 1
ATOM 1636 C C . THR A 1 201 ? -19.162 -14.754 16.143 1.00 47.00 201 THR A C 1
ATOM 1638 O O . THR A 1 201 ? -18.436 -15.748 16.192 1.00 47.00 201 THR A O 1
ATOM 1641 N N . VAL A 1 202 ? -19.823 -14.321 17.225 1.00 45.34 202 VAL A N 1
ATOM 1642 C CA . VAL A 1 202 ? -19.749 -15.000 18.534 1.00 45.34 202 VAL A CA 1
ATOM 1643 C C . VAL A 1 202 ? -20.426 -16.377 18.491 1.00 45.34 202 VAL A C 1
ATOM 1645 O O . VAL A 1 202 ? -19.935 -17.320 19.110 1.00 45.34 202 VAL A O 1
ATOM 1648 N N . ALA A 1 203 ? -21.511 -16.531 17.723 1.00 38.94 203 ALA A N 1
ATOM 1649 C CA . ALA A 1 203 ? -22.173 -17.823 17.542 1.00 38.94 203 ALA A CA 1
ATOM 1650 C C . ALA A 1 203 ? -21.291 -18.846 16.799 1.00 38.94 203 ALA A C 1
ATOM 1652 O O . ALA A 1 203 ? -21.300 -20.023 17.149 1.00 38.94 203 ALA A O 1
ATOM 1653 N N . THR A 1 204 ? -20.483 -18.410 15.826 1.00 40.50 204 THR A N 1
ATOM 1654 C CA . THR A 1 204 ? -19.555 -19.296 15.100 1.00 40.50 204 THR A CA 1
ATOM 1655 C C . THR A 1 204 ? -18.325 -19.707 15.911 1.00 40.50 204 THR A C 1
ATOM 1657 O O . THR A 1 204 ? -17.785 -20.779 15.669 1.00 40.50 204 THR A O 1
ATOM 1660 N N . SER A 1 205 ? -17.902 -18.913 16.901 1.00 41.47 205 SER A N 1
ATOM 1661 C CA . SER A 1 205 ? -16.735 -19.241 17.738 1.00 41.47 205 SER A CA 1
ATOM 1662 C C . SER A 1 205 ? -17.060 -20.128 18.950 1.00 41.47 205 SER A C 1
ATOM 1664 O O . SER A 1 205 ? -16.139 -20.598 19.606 1.00 41.47 205 SER A O 1
ATOM 1666 N N . LYS A 1 206 ? -18.346 -20.368 19.253 1.00 38.16 206 LYS A N 1
ATOM 1667 C CA . LYS A 1 206 ? -18.809 -21.311 20.295 1.00 38.16 206 LYS A CA 1
ATOM 1668 C C . LYS A 1 206 ? -19.067 -22.736 19.774 1.00 38.16 206 LYS A C 1
ATOM 1670 O O . LYS A 1 206 ? -19.564 -23.568 20.525 1.00 38.16 206 LYS A O 1
ATOM 1675 N N . LEU A 1 207 ? -18.772 -23.003 18.500 1.00 35.12 207 LEU A N 1
ATOM 1676 C CA . LEU A 1 207 ? -18.965 -24.305 17.843 1.00 35.12 207 LEU A CA 1
ATOM 1677 C C . LEU A 1 207 ? -17.644 -24.991 17.439 1.00 35.12 207 LEU A C 1
ATOM 1679 O O . LEU A 1 207 ? -17.669 -25.925 16.639 1.00 35.12 207 LEU A O 1
ATOM 1683 N N . LEU A 1 208 ? -16.513 -24.557 18.006 1.00 36.06 208 LEU A N 1
ATOM 1684 C CA . LEU A 1 208 ? -15.240 -25.284 17.992 1.00 36.06 208 LEU A CA 1
ATOM 1685 C C . LEU A 1 208 ? -14.812 -25.606 19.422 1.00 36.06 208 LEU A C 1
ATOM 1687 O O . LEU A 1 208 ? -14.937 -24.699 20.276 1.00 36.06 208 LEU A O 1
#

Secondary structure (DSSP, 8-state):
---SEEE-TTT--EEE--SSSSEEEPTTTT--EEETTT--BSTT---PPP--HHHHHHHHHT-SSHHHHHHHHHHHHHHHHHHHHHHHHHHHHHHHHHHHHHHHIIIIIHHHHHHHHTS-GGGGHHHHHHHHHHHHHHHHHHHHHHHHHHHTT-SSS-HHHHHHHHHHHHHHHHHHHHHHHIIIIIHHHHHHSTTHHHHHHHHHHT--

Foldseek 3Di:
DQDQWDAQPPPGDIDGPPALFQFDADDPPVRFTAGVQQNHGDPPDLFHDDDPPPVLVVVLVPAPDPVSNVVSVVVSLVVLCCSLVNLLVSLVVSLVRLVVVLVCCVPPVLVLVCVLVVHDSVVVVVLSVLSVVLNVLSVVLSVLSVVLSVVVVDCVPDVVCNVVSVVVSSVSSNVSSVSSCCSTPVVCQQRVPPPVSVVVVVVVVVPD

pLDDT: mean 84.73, std 14.54, range [35.12, 98.25]

Organism: NCBI:txid422564

Sequence (208 aa):
MVANTKRCPKCRRPIEKNHGCNHMTCGAPCRHQFCWLCFDPWDNHRGCTRYDYRQRQQVEAAAADEEEARRRQAKASLDRYLYHYERWAGNGKSLQKALADADELERSELGRMARMVDVPAMELGFVTEAYRQIADGRRVLRWAHAYAYFLFLDPERDAAKRDLFDDLQSQANRWLECLHSCAELERKELFGGGANAISKTVATSKLL

InterPro domains:
  IPR031127 E3 ubiquitin ligase RBR family [PTHR11685] (4-68)
  IPR044066 TRIAD supradomain [PS51873] (1-52)